Protein AF-A0A7Z9KVB3-F1 (afdb_monomer)

Sequence (258 aa):
MNRLFWIALAITMLLVTSHACSDDDNAGGVADVLTDSISGDGVIKPDGSTLSCQNNDQCSSLEGQDACRKAVCDQLIGSCVLWTKANCCVVADECDDGVDSTIDTCEGDSNLCMHEDTDTPCTVDIECAENGVAPCITFECKGNCVYWKKPDCCTSESDCDDGNSCTSDSCFNFKCGYETSSNPECCGETVFEENFNDASLGGMTATGNEQTVKWHASNKRVFSEGGAARFADPKSNTYSNPSLRKCHSCQQTRVLPC

Foldseek 3Di:
DDDDDDDDDDDDDDPPDDDDDDDDDDPDDDDPPPPDDDPFDFDQDPVRDFQFACFQVSQVVVPPPDPQWRWGQDNVVRTTTTDGHPQFACAQVVLCPVDQQWRWDQPNVVRGTDTHGQFAFDDFFVVLCVPPPDPQWGWGHPRGIDIDGHPQFDPAQVVQCPVDPQWRWDHDPRGIDTHGHLPLVSFDPQPDKDFLVVQDPRPDDDPDDPDDHTRDDDPDDPDDDPDDDDDPDPPVSHNDPVSDDPPPDDGPIDRDGD

pLDDT: mean 71.93, std 19.12, range [33.28, 96.62]

Secondary structure (DSSP, 8-state):
--PPPP------------PPPP-----S-----------PPB-B-TTS-B-B-SSGGGGGGGTTS-SSEEEEEETTTTEEEEEEPTTB-SSGGGG--S-TTEEEEEETTTTEEEEEE---B-SSGGGGGTT---TTEEEEESSBEEEEEPTT--SSSGGG--S-TTEEEEEETTEEEEEEP--GGGS-S-S-EEETTS---TT----S-SS--------S-S-SSS-----S-TTT-SS--TTS---SS---EEE---

Solvent-accessible surface area (backbone atoms only — not comparable to full-atom values): 16960 Å² total; per-residue (Å²): 143,82,84,86,83,83,83,83,82,82,80,82,78,82,80,78,79,78,78,80,81,78,90,72,94,66,100,64,87,77,76,83,81,80,83,72,85,85,86,56,67,75,44,64,44,98,86,71,45,70,50,67,28,89,44,44,78,69,21,50,89,59,51,73,84,48,98,32,44,43,38,37,39,39,74,90,79,30,28,27,22,54,42,72,44,87,65,37,17,93,45,36,81,66,29,66,83,84,51,86,61,41,49,45,37,36,40,84,91,77,28,33,47,39,71,46,74,50,75,47,73,30,92,44,49,69,67,67,41,79,84,65,68,53,96,36,53,44,72,45,47,78,55,32,44,45,66,45,75,40,87,71,36,21,93,40,40,77,65,34,67,81,83,50,92,39,43,47,53,32,49,56,95,47,25,60,44,76,44,76,48,85,51,74,88,54,34,70,82,76,88,53,75,49,54,53,81,78,38,50,58,76,92,57,82,87,80,93,62,102,62,92,78,60,49,71,91,69,94,67,78,93,79,78,71,95,85,76,88,83,82,50,47,85,86,79,71,38,74,75,54,89,84,60,74,84,70,95,62,97,68,69,66,47,72,65,74,120

Radius of gyration: 34.29 Å; Cα contacts (8 Å, |Δi|>4): 329; chains: 1; bounding box: 67×85×104 Å

Mean predicted aligned error: 18.24 Å

Structure (mmCIF, N/CA/C/O backbone):
data_AF-A0A7Z9KVB3-F1
#
_entry.id   AF-A0A7Z9KVB3-F1
#
loop_
_atom_site.group_PDB
_atom_site.id
_atom_site.type_symbol
_atom_site.label_atom_id
_atom_site.label_alt_id
_atom_site.label_comp_id
_atom_site.label_asym_id
_atom_site.label_entity_id
_atom_site.label_seq_id
_atom_site.pdbx_PDB_ins_code
_atom_site.Cartn_x
_atom_site.Cartn_y
_atom_site.Cartn_z
_atom_site.occupancy
_atom_site.B_iso_or_equiv
_atom_site.auth_seq_id
_atom_site.auth_comp_id
_atom_site.auth_asym_id
_atom_site.auth_atom_id
_atom_site.pdbx_PDB_model_num
ATOM 1 N N . MET A 1 1 ? 28.889 -69.600 -3.007 1.00 44.28 1 MET A N 1
ATOM 2 C CA . MET A 1 1 ? 28.095 -69.690 -4.251 1.00 44.28 1 MET A CA 1
ATOM 3 C C . MET A 1 1 ? 26.796 -68.925 -4.037 1.00 44.28 1 MET A C 1
ATOM 5 O O . MET A 1 1 ? 25.833 -69.523 -3.596 1.00 44.28 1 MET A O 1
ATOM 9 N N . ASN A 1 2 ? 26.781 -67.610 -4.264 1.00 37.94 2 ASN A N 1
ATOM 10 C CA . ASN A 1 2 ? 25.559 -66.801 -4.211 1.00 37.94 2 ASN A CA 1
ATOM 11 C C . ASN A 1 2 ? 25.559 -65.861 -5.414 1.00 37.94 2 ASN A C 1
ATOM 13 O O . ASN A 1 2 ? 26.560 -65.209 -5.700 1.00 37.94 2 ASN A O 1
ATOM 17 N N . ARG A 1 3 ? 24.464 -65.928 -6.172 1.00 47.44 3 ARG A N 1
ATOM 18 C CA . ARG A 1 3 ? 24.301 -65.376 -7.515 1.00 47.44 3 ARG A CA 1
ATOM 19 C C . ARG A 1 3 ? 23.954 -63.888 -7.439 1.00 47.44 3 ARG A C 1
ATOM 21 O O . ARG A 1 3 ? 22.991 -63.522 -6.776 1.00 47.44 3 ARG A O 1
ATOM 28 N N . LEU A 1 4 ? 24.722 -63.068 -8.155 1.00 46.78 4 LEU A N 1
ATOM 29 C CA . LEU A 1 4 ? 24.382 -61.685 -8.486 1.00 46.78 4 LEU A CA 1
ATOM 30 C C . LEU A 1 4 ? 23.207 -61.678 -9.473 1.00 46.78 4 LEU A C 1
ATOM 32 O O . LEU A 1 4 ? 23.323 -62.202 -10.581 1.00 46.78 4 LEU A O 1
ATOM 36 N N . PHE A 1 5 ? 22.086 -61.091 -9.059 1.00 51.09 5 PHE A N 1
ATOM 37 C CA . PHE A 1 5 ? 20.977 -60.723 -9.934 1.00 51.09 5 PHE A CA 1
ATOM 38 C C . PHE A 1 5 ? 21.286 -59.364 -10.571 1.00 51.09 5 PHE A C 1
ATOM 40 O O . PHE A 1 5 ? 21.398 -58.361 -9.872 1.00 51.09 5 PHE A O 1
ATOM 47 N N . TRP A 1 6 ? 21.415 -59.340 -11.896 1.00 45.41 6 TRP A N 1
ATOM 48 C CA . TRP A 1 6 ? 21.396 -58.115 -12.690 1.00 45.41 6 TRP A CA 1
ATOM 49 C C . TRP A 1 6 ? 19.951 -57.843 -13.110 1.00 45.41 6 TRP A C 1
ATOM 51 O O . TRP A 1 6 ? 19.356 -58.649 -13.823 1.00 45.41 6 TRP A O 1
ATOM 61 N N . ILE A 1 7 ? 19.383 -56.724 -12.662 1.00 54.47 7 ILE A N 1
ATOM 62 C CA . ILE A 1 7 ? 18.120 -56.198 -13.188 1.00 54.47 7 ILE A CA 1
ATOM 63 C C . ILE A 1 7 ? 18.489 -55.223 -14.306 1.00 54.47 7 ILE A C 1
ATOM 65 O O . ILE A 1 7 ? 19.007 -54.139 -14.050 1.00 54.47 7 ILE A O 1
ATOM 69 N N . ALA A 1 8 ? 18.265 -55.641 -15.551 1.00 45.78 8 ALA A N 1
ATOM 70 C CA . ALA A 1 8 ? 18.327 -54.768 -16.713 1.00 45.78 8 ALA A CA 1
ATOM 71 C C . ALA A 1 8 ? 17.016 -53.974 -16.791 1.00 45.78 8 ALA A C 1
ATOM 73 O O . ALA A 1 8 ? 15.955 -54.539 -17.054 1.00 45.78 8 ALA A O 1
ATOM 74 N N . LEU A 1 9 ? 17.089 -52.670 -16.525 1.00 51.91 9 LEU A N 1
ATOM 75 C CA . LEU A 1 9 ? 15.983 -51.741 -16.717 1.00 51.91 9 LEU A CA 1
ATOM 76 C C . LEU A 1 9 ? 15.950 -51.345 -18.202 1.00 51.91 9 LEU A C 1
ATOM 78 O O . LEU A 1 9 ? 16.793 -50.582 -18.669 1.00 51.91 9 LEU A O 1
ATOM 82 N N . ALA A 1 10 ? 15.013 -51.913 -18.958 1.00 46.69 10 ALA A N 1
ATOM 83 C CA . ALA A 1 10 ? 14.757 -51.526 -20.339 1.00 46.69 10 ALA A CA 1
ATOM 84 C C . ALA A 1 10 ? 13.940 -50.225 -20.350 1.00 46.69 10 ALA A C 1
ATOM 86 O O . ALA A 1 10 ? 12.755 -50.225 -20.021 1.00 46.69 10 ALA A O 1
ATOM 87 N N . ILE A 1 11 ? 14.586 -49.112 -20.700 1.00 53.31 11 ILE A N 1
ATOM 88 C CA . ILE A 1 11 ? 13.922 -47.831 -20.954 1.00 53.31 11 ILE A CA 1
ATOM 89 C C . ILE A 1 11 ? 13.453 -47.843 -22.409 1.00 53.31 11 ILE A C 1
ATOM 91 O O . ILE A 1 11 ? 14.249 -47.715 -23.339 1.00 53.31 11 ILE A O 1
ATOM 95 N N . THR A 1 12 ? 12.152 -48.028 -22.604 1.00 53.12 12 THR A N 1
ATOM 96 C CA . THR A 1 12 ? 11.493 -47.876 -23.901 1.00 53.12 12 THR A CA 1
ATOM 97 C C . THR A 1 12 ? 11.371 -46.383 -24.204 1.00 53.12 12 THR A C 1
ATOM 99 O O . THR A 1 12 ? 10.476 -45.712 -23.696 1.00 53.12 12 THR A O 1
ATOM 102 N N . MET A 1 13 ? 12.291 -45.846 -25.008 1.00 43.09 13 MET A N 1
ATOM 103 C CA . MET A 1 13 ? 12.140 -44.522 -25.616 1.00 43.09 13 MET A CA 1
ATOM 104 C C . MET A 1 13 ? 10.979 -44.569 -26.618 1.00 43.09 13 MET A C 1
ATOM 106 O O . MET A 1 13 ? 11.092 -45.182 -27.680 1.00 43.09 13 MET A O 1
ATOM 110 N N . LEU A 1 14 ? 9.865 -43.916 -26.282 1.00 44.81 14 LEU A N 1
ATOM 111 C CA . LEU A 1 14 ? 8.855 -43.526 -27.261 1.00 44.81 14 LEU A CA 1
ATOM 112 C C . LEU A 1 14 ? 9.473 -42.444 -28.160 1.00 44.81 14 LEU A C 1
ATOM 114 O O . LEU A 1 14 ? 9.615 -41.295 -27.748 1.00 44.81 14 LEU A O 1
ATOM 118 N N . LEU A 1 15 ? 9.848 -42.812 -29.387 1.00 37.50 15 LEU A N 1
ATOM 119 C CA . LEU A 1 15 ? 10.057 -41.838 -30.454 1.00 37.50 15 LEU A CA 1
ATOM 120 C C . LEU A 1 15 ? 8.687 -41.290 -30.866 1.00 37.50 15 LEU A C 1
ATOM 122 O O . LEU A 1 15 ? 7.921 -41.965 -31.551 1.00 37.50 15 LEU A O 1
ATOM 126 N N . VAL A 1 16 ? 8.392 -40.059 -30.457 1.00 42.75 16 VAL A N 1
ATOM 127 C CA . VAL A 1 16 ? 7.346 -39.254 -31.088 1.00 42.75 16 VAL A CA 1
ATOM 128 C C . VAL A 1 16 ? 7.941 -38.717 -32.385 1.00 42.75 16 VAL A C 1
ATOM 130 O O . VAL A 1 16 ? 8.810 -37.850 -32.376 1.00 42.75 16 VAL A O 1
ATOM 133 N N . THR A 1 17 ? 7.515 -39.278 -33.511 1.00 43.75 17 THR A N 1
ATOM 134 C CA . THR A 1 17 ? 7.790 -38.719 -34.834 1.00 43.75 17 THR A CA 1
ATOM 135 C C . THR A 1 17 ? 6.999 -37.423 -34.978 1.00 43.75 17 THR A C 1
ATOM 137 O O . THR A 1 17 ? 5.776 -37.465 -35.131 1.00 43.75 17 THR A O 1
ATOM 140 N N . SER A 1 18 ? 7.678 -36.280 -34.918 1.00 43.38 18 SER A N 1
ATOM 141 C CA . SER A 1 18 ? 7.109 -35.002 -35.331 1.00 43.38 18 SER A CA 1
ATOM 142 C C . SER A 1 18 ? 6.807 -35.064 -36.829 1.00 43.38 18 SER A C 1
ATOM 144 O O . SER A 1 18 ? 7.695 -35.241 -37.662 1.00 43.38 18 SER A O 1
ATOM 146 N N . HIS A 1 19 ? 5.521 -34.978 -37.168 1.00 47.88 19 HIS A N 1
ATOM 147 C CA . HIS A 1 19 ? 5.089 -34.693 -38.528 1.00 47.88 19 HIS A CA 1
ATOM 148 C C . HIS A 1 19 ? 5.521 -33.266 -38.861 1.00 47.88 19 HIS A C 1
ATOM 150 O O . HIS A 1 19 ? 5.101 -32.320 -38.198 1.00 47.88 19 HIS A O 1
ATOM 156 N N . ALA A 1 20 ? 6.371 -33.124 -39.874 1.00 40.03 20 ALA A N 1
ATOM 157 C CA . ALA A 1 20 ? 6.584 -31.849 -40.534 1.00 40.03 20 ALA A CA 1
ATOM 158 C C . ALA A 1 20 ? 5.274 -31.462 -41.235 1.00 40.03 20 ALA A C 1
AT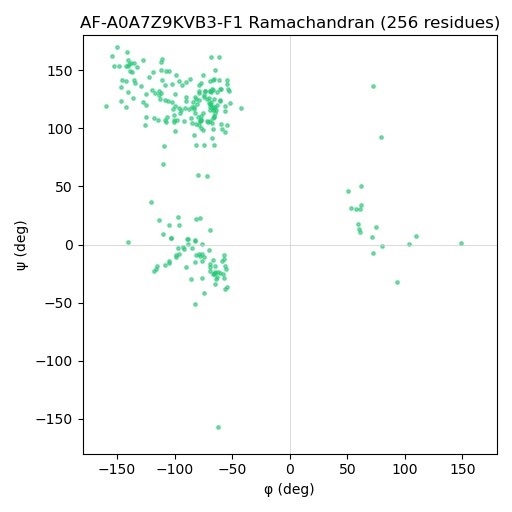OM 160 O O . ALA A 1 20 ? 4.805 -32.189 -42.114 1.00 40.03 20 ALA A O 1
ATOM 161 N N . CYS A 1 21 ? 4.667 -30.353 -40.816 1.00 36.34 21 CYS A N 1
ATOM 162 C CA . CYS A 1 21 ? 3.629 -29.702 -41.600 1.00 36.34 21 CYS A CA 1
ATOM 163 C C . CYS A 1 21 ? 4.291 -29.119 -42.849 1.00 36.34 21 CYS A C 1
ATOM 165 O O . CYS A 1 21 ? 5.262 -28.374 -42.756 1.00 36.34 21 CYS A O 1
ATOM 167 N N . SER A 1 22 ? 3.791 -29.543 -44.004 1.00 40.69 22 SER A N 1
ATOM 168 C CA . SER A 1 22 ? 4.100 -28.964 -45.303 1.00 40.69 22 SER A CA 1
ATOM 169 C C . SER A 1 22 ? 3.447 -27.587 -45.373 1.00 40.69 22 SER A C 1
ATOM 171 O O . SER A 1 22 ? 2.241 -27.481 -45.147 1.00 40.69 22 SER A O 1
ATOM 173 N N . ASP A 1 23 ? 4.240 -26.565 -45.678 1.00 40.16 23 ASP A N 1
ATOM 174 C CA . ASP A 1 23 ? 3.764 -25.231 -46.024 1.00 40.16 23 ASP A CA 1
ATOM 175 C C . ASP A 1 23 ? 3.016 -25.311 -47.364 1.00 40.16 23 ASP A C 1
ATOM 177 O O . ASP A 1 23 ? 3.632 -25.386 -48.427 1.00 40.16 23 ASP A O 1
ATOM 181 N N . ASP A 1 24 ? 1.684 -25.353 -47.312 1.00 43.44 24 ASP A N 1
ATOM 182 C CA . ASP A 1 24 ? 0.834 -25.025 -48.454 1.00 43.44 24 ASP A CA 1
ATOM 183 C C . ASP A 1 24 ? 0.361 -23.576 -48.290 1.00 43.44 24 ASP A C 1
ATOM 185 O O . ASP A 1 24 ? -0.494 -23.260 -47.457 1.00 43.44 24 ASP A O 1
ATOM 189 N N . ASP A 1 25 ? 0.932 -22.701 -49.117 1.00 46.62 25 ASP A N 1
ATO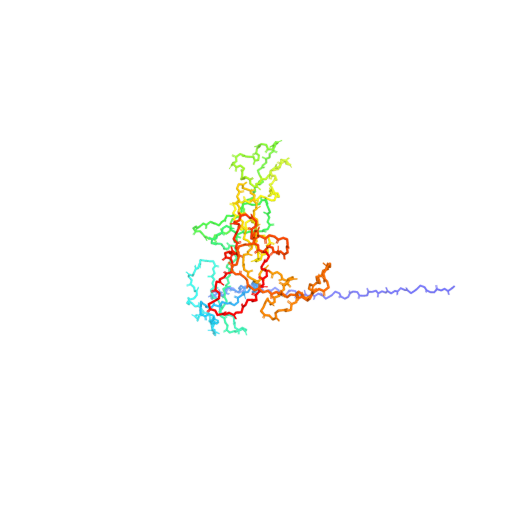M 190 C CA . ASP A 1 25 ? 0.487 -21.332 -49.351 1.00 46.62 25 ASP A CA 1
ATOM 191 C C . ASP A 1 25 ? -0.978 -21.328 -49.814 1.00 46.62 25 ASP A C 1
ATOM 193 O O . ASP A 1 25 ? -1.284 -21.491 -50.998 1.00 46.62 25 ASP A O 1
ATOM 197 N N . ASN A 1 26 ? -1.909 -21.105 -48.887 1.00 43.81 26 ASN A N 1
ATOM 198 C CA . ASN A 1 26 ? -3.280 -20.763 -49.235 1.00 43.81 26 ASN A CA 1
ATOM 199 C C . ASN A 1 26 ? -3.680 -19.467 -48.530 1.00 43.81 26 ASN A C 1
ATOM 201 O O . ASN A 1 26 ? -3.956 -19.430 -47.333 1.00 43.81 26 ASN A O 1
ATOM 205 N N . ALA A 1 27 ? -3.685 -18.387 -49.309 1.00 43.75 27 ALA A N 1
ATOM 206 C CA . ALA A 1 27 ? -4.117 -17.060 -48.907 1.00 43.75 27 ALA A CA 1
ATOM 207 C C . ALA A 1 27 ? -5.627 -17.055 -48.599 1.00 43.75 27 ALA A C 1
ATOM 209 O O . ALA A 1 27 ? -6.461 -16.729 -49.441 1.00 43.75 27 ALA A O 1
ATOM 210 N N . GLY A 1 28 ? -5.971 -17.418 -47.367 1.00 40.19 28 GLY A N 1
ATOM 211 C CA . GLY A 1 28 ? -7.279 -17.227 -46.755 1.00 40.19 28 GLY A CA 1
ATOM 212 C C . GLY A 1 28 ? -7.063 -16.859 -45.292 1.00 40.19 28 GLY A C 1
ATOM 213 O O . GLY A 1 28 ? -6.432 -17.618 -44.568 1.00 40.19 28 GLY A O 1
ATOM 214 N N . GLY A 1 29 ? -7.514 -15.664 -44.899 1.00 46.09 29 GLY A N 1
ATOM 215 C CA . GLY A 1 29 ? -7.173 -14.994 -43.640 1.00 46.09 29 GLY A CA 1
ATOM 216 C C . GLY A 1 29 ? -7.163 -15.907 -42.413 1.00 46.09 29 GLY A C 1
ATOM 217 O O . GLY A 1 29 ? -8.191 -16.462 -42.027 1.00 46.09 29 GLY A O 1
ATOM 218 N N . VAL A 1 30 ? -5.987 -16.023 -41.801 1.00 37.47 30 VAL A N 1
ATOM 219 C CA . VAL A 1 30 ? -5.781 -16.691 -40.520 1.00 37.47 30 VAL A CA 1
ATOM 220 C C . VAL A 1 30 ? -6.428 -15.864 -39.414 1.00 37.47 30 VAL A C 1
ATOM 222 O O . VAL A 1 30 ? -6.036 -14.729 -39.150 1.00 37.47 30 VAL A O 1
ATOM 225 N N . ALA A 1 31 ? -7.446 -16.447 -38.784 1.00 42.78 31 ALA A N 1
ATOM 226 C CA . ALA A 1 31 ? -7.844 -16.068 -37.442 1.00 42.78 31 ALA A CA 1
ATOM 227 C C . ALA A 1 31 ? -6.671 -16.401 -36.514 1.00 42.78 31 ALA A C 1
ATOM 229 O O . ALA A 1 31 ? -6.227 -17.547 -36.459 1.00 42.78 31 ALA A O 1
ATOM 230 N N . ASP A 1 32 ? -6.159 -15.372 -35.852 1.00 39.94 32 ASP A N 1
ATOM 231 C CA . ASP A 1 32 ? -5.106 -15.443 -34.849 1.00 39.94 32 ASP A CA 1
ATOM 232 C C . ASP A 1 32 ? -5.579 -16.348 -33.699 1.00 39.94 32 ASP A C 1
ATOM 234 O O . ASP A 1 32 ? -6.479 -15.994 -32.932 1.00 39.94 32 ASP A O 1
ATOM 238 N N . VAL A 1 33 ? -5.067 -17.580 -33.649 1.00 41.56 33 VAL A N 1
ATOM 239 C CA . VAL A 1 33 ? -5.375 -18.533 -32.578 1.00 41.56 33 VAL A CA 1
ATOM 240 C C . VAL A 1 33 ? -4.473 -18.183 -31.401 1.00 41.56 33 VAL A C 1
ATOM 242 O O . VAL A 1 33 ? -3.385 -18.730 -31.247 1.00 41.56 33 VAL A O 1
ATOM 245 N N . LEU A 1 34 ? -4.937 -17.237 -30.587 1.00 44.06 34 LEU A N 1
ATOM 246 C CA . LEU A 1 34 ? -4.349 -16.893 -29.295 1.00 44.06 34 LEU A CA 1
ATOM 247 C C . LEU A 1 34 ? -4.513 -18.092 -28.347 1.00 44.06 34 LEU A C 1
ATOM 249 O O . LEU A 1 34 ? -5.628 -18.426 -27.950 1.00 44.06 34 LEU A O 1
ATOM 253 N N . THR A 1 35 ? -3.413 -18.764 -28.005 1.00 43.25 35 THR A N 1
ATOM 254 C CA . THR A 1 35 ? -3.385 -19.888 -27.049 1.00 43.25 35 THR A CA 1
ATOM 255 C C . THR A 1 35 ? -2.986 -19.469 -25.631 1.00 43.25 35 THR A C 1
ATOM 257 O O . THR A 1 35 ? -2.493 -20.299 -24.869 1.00 43.25 35 THR A O 1
ATOM 260 N N . ASP A 1 36 ? -3.176 -18.203 -25.259 1.00 43.94 36 ASP A N 1
ATOM 261 C CA . ASP A 1 36 ? -2.807 -17.725 -23.926 1.00 43.94 36 ASP A CA 1
ATOM 262 C C . ASP A 1 36 ? -3.789 -18.185 -22.842 1.00 43.94 36 ASP A C 1
ATOM 264 O O . ASP A 1 36 ? -4.990 -18.368 -23.058 1.00 43.94 36 ASP A O 1
ATOM 268 N N . SER A 1 37 ? -3.229 -18.435 -21.659 1.00 47.25 37 SER A N 1
ATOM 269 C CA . SER A 1 37 ? -3.934 -18.993 -20.508 1.00 47.25 37 SER A CA 1
ATOM 270 C C . SER A 1 37 ? -4.947 -17.989 -19.960 1.00 47.25 37 SER A C 1
ATOM 272 O O . SER A 1 37 ? -4.592 -16.891 -19.545 1.00 47.25 37 SER A O 1
ATOM 274 N N . ILE A 1 38 ? -6.219 -18.383 -19.949 1.00 48.75 38 ILE A N 1
ATOM 275 C CA . ILE A 1 38 ? -7.338 -17.547 -19.512 1.00 48.75 38 ILE A CA 1
ATOM 276 C C . ILE A 1 38 ? -7.377 -17.530 -17.979 1.00 48.75 38 ILE A C 1
ATOM 278 O O . ILE A 1 38 ? -7.857 -18.478 -17.359 1.00 48.75 38 ILE A O 1
ATOM 282 N N . SER A 1 39 ? -6.911 -16.447 -17.361 1.00 51.12 39 SER A N 1
ATOM 283 C CA . SER A 1 39 ? -7.288 -16.074 -15.991 1.00 51.12 39 SER A CA 1
ATOM 284 C C . SER A 1 39 ? -8.171 -14.825 -16.050 1.00 51.12 39 SER A C 1
ATOM 286 O O . SER A 1 39 ? -7.736 -13.723 -15.734 1.00 51.12 39 SER A O 1
ATOM 288 N N . GLY A 1 40 ? -9.390 -14.975 -16.568 1.00 54.62 40 GLY A N 1
ATOM 289 C CA . GLY A 1 40 ? -10.356 -13.882 -16.642 1.00 54.62 40 GLY A CA 1
ATOM 290 C C . GLY A 1 40 ? -11.313 -13.932 -15.459 1.00 54.62 40 GLY A C 1
ATOM 291 O O . GLY A 1 40 ? -12.085 -14.883 -15.342 1.00 54.62 40 GLY A O 1
ATOM 292 N N . ASP A 1 41 ? -11.307 -12.902 -14.617 1.00 59.03 41 ASP A N 1
ATOM 293 C CA . ASP A 1 41 ? -12.414 -12.660 -13.696 1.00 59.03 41 ASP A CA 1
ATOM 294 C C . ASP A 1 41 ? -13.662 -12.264 -14.504 1.00 59.03 41 ASP A C 1
ATOM 296 O O . ASP A 1 41 ? -13.603 -11.468 -15.448 1.00 59.03 41 ASP A O 1
ATOM 300 N N . GLY A 1 42 ? -14.812 -12.857 -14.174 1.00 60.22 42 GLY A N 1
ATOM 301 C CA . GLY A 1 42 ? -16.077 -12.550 -14.842 1.00 60.22 42 GLY A CA 1
ATOM 302 C C . GLY A 1 42 ? -16.438 -11.070 -14.695 1.00 60.22 42 GLY A C 1
ATOM 303 O O . GLY A 1 42 ? -16.388 -10.520 -13.597 1.00 60.22 42 GLY A O 1
ATOM 304 N N . VAL A 1 43 ? -16.845 -10.418 -15.788 1.00 66.69 43 VAL A N 1
ATOM 305 C CA . VAL A 1 43 ? -17.228 -9.000 -15.741 1.00 66.69 43 VAL A CA 1
ATOM 306 C C . VAL A 1 43 ? -18.601 -8.870 -15.095 1.00 66.69 43 VAL A C 1
ATOM 308 O O . VAL A 1 43 ? -19.621 -9.282 -15.659 1.00 66.69 43 VAL A O 1
ATOM 311 N N . ILE A 1 44 ? -18.635 -8.260 -13.914 1.00 65.19 44 ILE A N 1
ATOM 312 C CA . ILE A 1 44 ? -19.873 -7.886 -13.235 1.00 65.19 44 ILE A CA 1
ATOM 313 C C . ILE A 1 44 ? -20.231 -6.468 -13.683 1.00 65.19 44 ILE A C 1
ATOM 315 O O . ILE A 1 44 ? -19.437 -5.538 -13.546 1.00 65.19 44 ILE A O 1
ATOM 319 N N . LYS A 1 45 ? -21.429 -6.283 -14.242 1.00 64.62 45 LYS A N 1
ATOM 320 C CA . LYS A 1 45 ? -21.936 -4.944 -14.559 1.00 64.62 45 LYS A CA 1
ATOM 321 C C . LYS A 1 45 ? -22.067 -4.100 -13.282 1.00 64.62 45 LYS A C 1
ATOM 323 O O . LYS A 1 45 ? -22.225 -4.658 -12.198 1.00 64.62 45 LYS A O 1
ATOM 328 N N . PRO A 1 46 ? -22.143 -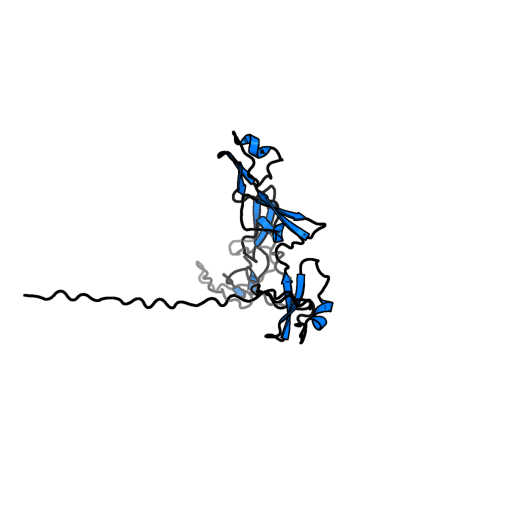2.761 -13.390 1.00 58.38 46 PRO A N 1
ATOM 329 C CA . PRO A 1 46 ? -22.392 -1.886 -12.238 1.00 58.38 46 PRO A CA 1
ATOM 330 C C . PRO A 1 46 ? -23.666 -2.222 -11.440 1.00 58.38 46 PRO A C 1
ATOM 332 O O . PRO A 1 46 ? -23.791 -1.830 -10.285 1.00 58.38 46 PRO A O 1
ATOM 335 N N . ASP A 1 47 ? -24.618 -2.936 -12.049 1.00 68.62 47 ASP A N 1
ATOM 336 C CA . ASP A 1 47 ? -25.859 -3.401 -11.418 1.00 68.62 47 ASP A CA 1
ATOM 337 C C . ASP A 1 47 ? -25.743 -4.787 -10.746 1.00 68.62 47 ASP A C 1
ATOM 339 O O . ASP A 1 47 ? -26.741 -5.322 -10.265 1.00 68.62 47 ASP A O 1
ATOM 343 N N . GLY A 1 48 ? -24.545 -5.378 -10.709 1.00 68.19 48 GLY A N 1
ATOM 344 C CA . GLY A 1 48 ? -24.301 -6.702 -10.139 1.00 68.19 48 GLY A CA 1
ATOM 345 C C . GLY A 1 48 ? -24.661 -7.871 -11.062 1.00 68.19 48 GLY A C 1
ATOM 346 O O . GLY A 1 48 ? -24.481 -9.023 -10.669 1.00 68.19 48 GLY A O 1
ATOM 347 N N . SER A 1 49 ? -25.173 -7.621 -12.273 1.00 72.62 49 SER A N 1
ATOM 348 C CA . SER A 1 49 ? -25.522 -8.686 -13.217 1.00 72.62 49 SER A CA 1
ATOM 349 C C . SER A 1 49 ? -24.330 -9.109 -14.078 1.00 72.62 49 SER A C 1
ATOM 351 O O . SER A 1 49 ? -23.524 -8.288 -14.517 1.00 72.62 49 SER A O 1
ATOM 353 N N . THR A 1 50 ? -24.222 -10.406 -14.360 1.00 75.00 50 THR A N 1
ATOM 354 C CA . THR A 1 50 ? -23.266 -10.925 -15.341 1.00 75.00 50 THR A CA 1
ATOM 355 C C . THR A 1 50 ? -23.809 -10.697 -16.750 1.00 75.00 50 THR A C 1
ATOM 357 O O . THR A 1 50 ? -24.981 -10.958 -17.044 1.00 75.00 50 THR A O 1
ATOM 360 N N . LEU A 1 51 ? -22.976 -10.164 -17.648 1.00 81.31 51 LEU A N 1
ATOM 361 C CA . LEU A 1 51 ? -23.353 -10.026 -19.054 1.00 81.31 51 LEU A CA 1
ATOM 362 C C . LEU A 1 51 ? -23.236 -11.399 -19.729 1.00 81.31 51 LEU A C 1
ATOM 364 O O . LEU A 1 51 ? -22.139 -11.836 -20.069 1.00 81.31 51 LEU A O 1
ATOM 368 N N . SER A 1 52 ? -24.368 -12.081 -19.907 1.00 91.38 52 SER A N 1
ATOM 369 C CA . SER A 1 52 ? -24.404 -13.353 -20.631 1.00 91.38 52 SER A CA 1
ATOM 370 C C . SER A 1 52 ? -24.136 -13.147 -22.122 1.00 91.38 52 SER A C 1
ATOM 372 O O . SER A 1 52 ? -24.698 -12.226 -22.721 1.00 91.38 52 SER A O 1
ATOM 374 N N . CYS A 1 53 ? -23.378 -14.045 -22.739 1.00 93.62 53 CYS A N 1
ATOM 375 C CA . CYS A 1 53 ? -23.066 -14.016 -24.164 1.00 93.62 53 CYS A CA 1
ATOM 376 C C . CYS A 1 53 ? -23.085 -15.425 -24.772 1.00 93.62 53 CYS A C 1
ATOM 378 O O . CYS A 1 53 ? -22.958 -16.438 -24.089 1.00 93.62 53 CYS A O 1
ATOM 380 N N . GLN A 1 54 ? -23.259 -15.474 -26.086 1.00 93.94 54 GLN A N 1
ATOM 381 C CA . GLN A 1 54 ? -23.158 -16.662 -26.935 1.00 93.94 54 GLN A CA 1
ATOM 382 C C . GLN A 1 54 ? -22.035 -16.503 -27.973 1.00 93.94 54 GLN A C 1
ATOM 384 O O . GLN A 1 54 ? -21.521 -17.493 -28.491 1.00 93.94 54 GLN A O 1
ATOM 389 N N . ASN A 1 55 ? -21.650 -15.263 -28.287 1.00 92.06 55 ASN A N 1
ATOM 390 C CA . ASN A 1 55 ? -20.522 -14.913 -29.142 1.00 92.06 55 ASN A CA 1
ATOM 391 C C . ASN A 1 55 ? -19.916 -13.556 -28.733 1.00 92.06 55 ASN A C 1
ATOM 393 O O . ASN A 1 55 ? -20.490 -12.827 -27.922 1.00 92.06 55 ASN A O 1
ATOM 397 N N . ASN A 1 56 ? -18.754 -13.227 -29.304 1.00 89.50 56 ASN A N 1
ATOM 398 C CA . ASN A 1 56 ? -17.988 -12.023 -28.959 1.00 89.50 56 ASN A CA 1
ATOM 399 C C . ASN A 1 56 ? -18.718 -10.716 -29.297 1.00 89.50 56 ASN A C 1
ATOM 401 O O . ASN A 1 56 ? -18.551 -9.734 -28.580 1.00 89.50 56 ASN A O 1
ATOM 405 N N . ASP A 1 57 ? -19.579 -10.700 -30.318 1.00 92.38 57 ASP A N 1
ATOM 406 C CA . ASP A 1 57 ? -20.297 -9.483 -30.728 1.00 92.38 57 ASP A CA 1
ATOM 407 C C . ASP A 1 57 ? -21.231 -8.976 -29.619 1.00 92.38 57 ASP A C 1
ATOM 409 O O . ASP A 1 57 ? -21.480 -7.775 -29.492 1.00 92.38 57 ASP A O 1
ATOM 413 N N . GLN A 1 58 ? -21.711 -9.881 -28.762 1.00 92.69 58 GLN A N 1
ATOM 414 C CA . GLN A 1 58 ? -22.545 -9.549 -27.604 1.00 92.69 58 GLN A CA 1
ATOM 415 C C . GLN A 1 58 ? -21.760 -8.912 -26.449 1.00 92.69 58 GLN A C 1
ATOM 417 O O . GLN A 1 58 ? -22.377 -8.381 -25.527 1.00 92.69 58 GLN A O 1
ATOM 422 N N . CYS A 1 59 ? -20.426 -8.929 -26.507 1.00 90.94 59 CYS A N 1
ATOM 423 C CA . CYS A 1 59 ? -19.544 -8.284 -25.538 1.00 90.94 59 CYS A CA 1
ATOM 424 C C . CYS A 1 59 ? -19.067 -6.894 -25.995 1.00 90.94 59 CYS A C 1
ATOM 426 O O . CYS A 1 59 ? -18.420 -6.195 -25.223 1.00 90.94 59 CYS A O 1
ATOM 428 N N . SER A 1 60 ? -19.437 -6.448 -27.202 1.00 87.38 60 SER A N 1
ATOM 429 C CA . SER A 1 60 ? -19.023 -5.156 -27.782 1.00 87.38 60 SER A CA 1
ATOM 430 C C . SER A 1 60 ? -19.401 -3.931 -26.941 1.00 87.38 60 SER A C 1
ATOM 432 O O . SER A 1 60 ? -18.715 -2.917 -26.983 1.00 87.38 60 SER A O 1
ATOM 434 N N . SER A 1 61 ? -20.446 -4.013 -26.110 1.00 85.19 61 SER A N 1
ATOM 435 C CA . SER A 1 61 ? -20.800 -2.928 -25.182 1.00 85.19 61 SER A CA 1
ATOM 436 C C . SER A 1 61 ? -19.769 -2.698 -24.071 1.00 85.19 61 SER A C 1
ATOM 438 O O . SER A 1 61 ? -19.877 -1.714 -23.344 1.00 85.19 61 SER A O 1
ATOM 440 N N . LEU A 1 62 ? -18.832 -3.632 -23.892 1.00 79.50 62 LEU A N 1
ATOM 441 C CA . LEU A 1 62 ? -17.713 -3.533 -22.957 1.00 79.50 62 LEU A CA 1
ATOM 442 C C . LEU A 1 62 ? -16.414 -3.092 -23.658 1.00 79.50 62 LEU A C 1
ATOM 444 O O . LEU A 1 62 ? -15.444 -2.774 -22.977 1.00 79.50 62 LEU A O 1
ATOM 448 N N . GLU A 1 63 ? -16.377 -3.059 -24.996 1.00 74.62 63 GLU A N 1
ATOM 449 C CA . GLU A 1 63 ? -15.216 -2.576 -25.747 1.00 74.62 63 GLU A CA 1
ATOM 450 C C . GLU A 1 63 ? -15.141 -1.040 -25.663 1.00 74.62 63 GLU A C 1
ATOM 452 O O . GLU A 1 63 ? -16.112 -0.338 -25.948 1.00 74.62 63 GLU A O 1
ATOM 457 N N . GLY A 1 64 ? -13.980 -0.510 -25.258 1.00 67.31 64 GLY A N 1
ATOM 458 C CA . GLY A 1 64 ? -13.706 0.933 -25.215 1.00 67.31 64 GLY A CA 1
ATOM 459 C C . GLY A 1 64 ? -13.596 1.563 -23.825 1.00 67.31 64 GLY A C 1
ATOM 460 O O . GLY A 1 64 ? -13.505 2.787 -23.743 1.00 67.31 64 GLY A O 1
ATOM 461 N N . GLN A 1 65 ? -13.595 0.776 -22.742 1.00 67.31 65 GLN A N 1
ATOM 462 C CA . GLN A 1 65 ? -13.264 1.319 -21.415 1.00 67.31 65 GLN A CA 1
ATOM 463 C C . GLN A 1 65 ? -11.760 1.553 -21.233 1.00 67.31 65 GLN A C 1
ATOM 465 O O . GLN A 1 65 ? -11.385 2.506 -20.558 1.00 67.31 65 GLN A O 1
ATOM 470 N N . ASP A 1 66 ? -10.919 0.775 -21.912 1.00 76.12 66 ASP A N 1
ATOM 471 C CA . ASP A 1 66 ? -9.496 1.049 -22.072 1.00 76.12 66 ASP A CA 1
ATOM 472 C C . ASP A 1 66 ? -8.955 0.387 -23.357 1.00 76.12 66 ASP A C 1
ATOM 474 O O . ASP A 1 66 ? -9.607 -0.472 -23.956 1.00 76.12 66 ASP A O 1
ATOM 478 N N . ALA A 1 67 ? -7.790 0.834 -23.831 1.00 84.06 67 ALA A N 1
ATOM 479 C CA . ALA A 1 67 ? -7.160 0.327 -25.054 1.00 84.06 67 ALA A CA 1
ATOM 480 C C . ALA A 1 67 ? -6.495 -1.055 -24.876 1.00 84.06 67 ALA A C 1
ATOM 482 O O . ALA A 1 67 ? -6.066 -1.658 -25.864 1.00 84.06 67 ALA A O 1
ATOM 483 N N . CYS A 1 68 ? -6.415 -1.552 -23.639 1.00 87.56 68 CYS A N 1
ATOM 484 C CA . CYS A 1 68 ? -5.680 -2.759 -23.274 1.00 87.56 68 CYS A CA 1
ATOM 485 C C . CYS A 1 68 ? -6.557 -3.966 -22.997 1.00 87.56 68 CYS A C 1
ATOM 487 O O . CYS A 1 68 ? -6.058 -5.090 -22.993 1.00 87.56 68 CYS A O 1
ATOM 489 N N . ARG A 1 69 ? -7.857 -3.767 -22.824 1.00 87.62 69 ARG A N 1
ATOM 490 C CA . ARG A 1 69 ? -8.817 -4.807 -22.514 1.00 87.62 69 ARG A CA 1
ATOM 491 C C . ARG A 1 69 ? -9.742 -5.014 -23.694 1.00 87.62 69 ARG A C 1
ATOM 493 O O . ARG A 1 69 ? -10.351 -4.091 -24.234 1.00 87.62 69 ARG A O 1
ATOM 500 N N . LYS A 1 70 ? -9.883 -6.276 -24.077 1.00 89.06 70 LYS A N 1
ATOM 501 C CA . LYS A 1 70 ? -10.852 -6.721 -25.070 1.00 89.06 70 LYS A CA 1
ATOM 502 C C . LYS A 1 70 ? -11.886 -7.602 -24.398 1.00 89.06 70 LYS A C 1
ATOM 504 O O . LYS A 1 70 ? -11.538 -8.563 -23.719 1.00 89.06 70 LYS A O 1
ATOM 509 N N . ALA A 1 71 ? -13.159 -7.294 -24.598 1.00 90.06 71 ALA A N 1
ATOM 510 C CA . ALA A 1 71 ? -14.226 -8.127 -24.076 1.00 90.06 71 ALA A CA 1
ATOM 511 C C . ALA A 1 71 ? -14.449 -9.333 -24.998 1.00 90.06 71 ALA A C 1
ATOM 513 O O . ALA A 1 71 ? -14.744 -9.183 -26.183 1.00 90.06 71 ALA A O 1
ATOM 514 N N . VAL A 1 72 ? -14.301 -10.538 -24.455 1.00 91.50 72 VAL A N 1
ATOM 515 C CA . VAL A 1 72 ? -14.444 -11.804 -25.184 1.00 91.50 72 VAL A CA 1
ATOM 516 C C . VAL A 1 72 ? -15.525 -12.638 -24.513 1.00 91.50 72 VAL A C 1
ATOM 518 O O . VAL A 1 72 ? -15.675 -12.615 -23.292 1.00 91.50 72 VAL A O 1
ATOM 521 N N . CYS A 1 73 ? -16.301 -13.371 -25.307 1.00 93.06 73 CYS A N 1
ATOM 522 C CA . CYS A 1 73 ? -17.288 -14.290 -24.773 1.00 93.06 73 CYS A CA 1
ATOM 523 C C . CYS A 1 73 ? -16.628 -15.612 -24.380 1.00 93.06 73 CYS A C 1
ATOM 525 O O . CYS A 1 73 ? -16.189 -16.368 -25.249 1.00 93.06 73 CYS A O 1
ATOM 527 N N . ASP A 1 74 ? -16.604 -15.920 -23.085 1.00 92.44 74 ASP A N 1
ATOM 528 C CA . ASP A 1 74 ? -16.236 -17.254 -22.628 1.00 92.44 74 ASP A CA 1
ATOM 529 C C . ASP A 1 74 ? -17.431 -18.192 -22.848 1.00 92.44 74 ASP A C 1
ATOM 531 O O . ASP A 1 74 ? -18.452 -18.129 -22.156 1.00 92.44 74 ASP A O 1
ATOM 535 N N . GLN A 1 75 ? -17.306 -19.065 -23.850 1.00 91.31 75 GLN A N 1
ATOM 536 C CA . GLN A 1 75 ? -18.358 -20.004 -24.240 1.00 91.31 75 GLN A CA 1
ATOM 537 C C . GLN A 1 75 ? -18.603 -21.113 -23.211 1.00 91.31 75 GLN A C 1
ATOM 539 O O . GLN A 1 75 ? -19.668 -21.731 -23.245 1.00 91.31 75 GLN A O 1
ATOM 544 N N . LEU A 1 76 ? -17.654 -21.379 -22.308 1.00 89.88 76 LEU A N 1
ATOM 545 C CA . LEU A 1 76 ? -17.807 -22.401 -21.277 1.00 89.88 76 LEU A CA 1
ATOM 546 C C . LEU A 1 76 ? -18.759 -21.925 -20.176 1.00 89.88 76 LEU A C 1
ATOM 548 O O . LEU A 1 76 ? -19.610 -22.690 -19.722 1.00 89.88 76 LEU A O 1
ATOM 552 N N . ILE A 1 77 ? -18.637 -20.656 -19.778 1.00 89.31 77 ILE A N 1
ATOM 553 C CA . ILE A 1 77 ? -19.485 -20.034 -18.747 1.00 89.31 77 ILE A CA 1
ATOM 554 C C . ILE A 1 77 ? -20.635 -19.198 -19.331 1.00 89.31 77 ILE A C 1
ATOM 556 O O . ILE A 1 77 ? -21.509 -18.747 -18.590 1.00 89.31 77 ILE A O 1
ATOM 560 N N . GLY A 1 78 ? -20.647 -18.974 -20.648 1.00 92.38 78 GLY A N 1
ATOM 561 C CA . GLY A 1 78 ? -21.650 -18.167 -21.346 1.00 92.38 78 GLY A CA 1
ATOM 562 C C . GLY A 1 78 ? -21.675 -16.709 -20.888 1.00 92.38 78 GLY A C 1
ATOM 563 O O . GLY A 1 78 ? -22.753 -16.120 -20.798 1.00 92.38 78 GLY A O 1
ATOM 564 N N . SER A 1 79 ? -20.517 -16.141 -20.537 1.00 93.38 79 SER A N 1
ATOM 565 C CA . SER A 1 79 ? -20.390 -14.786 -19.980 1.00 93.38 79 SER A CA 1
ATOM 566 C C . SER A 1 79 ? -19.219 -14.026 -20.599 1.00 93.38 79 SER A C 1
ATOM 568 O O . SER A 1 79 ? -18.214 -14.622 -20.984 1.00 93.38 79 SER A O 1
ATOM 570 N N . CYS A 1 80 ? -19.351 -12.703 -20.703 1.00 91.06 80 CYS A N 1
ATOM 571 C CA . CYS A 1 80 ? -18.265 -11.849 -21.177 1.00 91.06 80 CYS A CA 1
ATOM 572 C C . CYS A 1 80 ? -17.170 -11.718 -20.108 1.00 91.06 80 CYS A C 1
ATOM 574 O O . CYS A 1 80 ? -17.453 -11.411 -18.948 1.00 91.06 80 CYS A O 1
ATOM 576 N N . VAL A 1 81 ? -15.922 -11.901 -20.526 1.00 89.56 81 VAL A N 1
ATOM 577 C CA . VAL A 1 81 ? -14.704 -11.704 -19.730 1.00 89.56 81 VAL A CA 1
ATOM 578 C C . VAL A 1 81 ? -13.846 -10.618 -20.383 1.00 89.56 81 VAL A C 1
ATOM 580 O O . VAL A 1 81 ? -13.877 -10.463 -21.606 1.00 89.56 81 VAL A O 1
ATOM 583 N N . LEU A 1 82 ? -13.093 -9.849 -19.593 1.00 85.88 82 LEU A N 1
ATOM 584 C CA . LEU A 1 82 ? -12.100 -8.910 -20.128 1.00 85.88 82 LEU A CA 1
ATOM 585 C C . LEU A 1 82 ? -10.760 -9.626 -20.260 1.00 85.88 82 LEU A C 1
ATOM 587 O O . LEU A 1 82 ? -10.272 -10.221 -19.304 1.00 85.88 82 LEU A O 1
ATOM 591 N N . TRP A 1 83 ? -10.181 -9.571 -21.452 1.00 83.00 83 TRP A N 1
ATOM 592 C CA . TRP A 1 83 ? -8.840 -10.059 -21.735 1.00 83.00 83 TRP A CA 1
ATOM 593 C C . TRP A 1 83 ? -7.898 -8.877 -21.811 1.00 83.00 83 TRP A C 1
ATOM 595 O O . TRP A 1 83 ? -8.097 -7.999 -22.651 1.00 83.00 83 TRP A O 1
ATOM 605 N N . THR A 1 84 ? -6.866 -8.877 -20.980 1.00 82.81 84 THR A N 1
ATOM 606 C CA . THR A 1 84 ? -5.780 -7.910 -21.094 1.00 82.81 84 THR A CA 1
ATOM 607 C C . THR A 1 84 ? -4.851 -8.358 -22.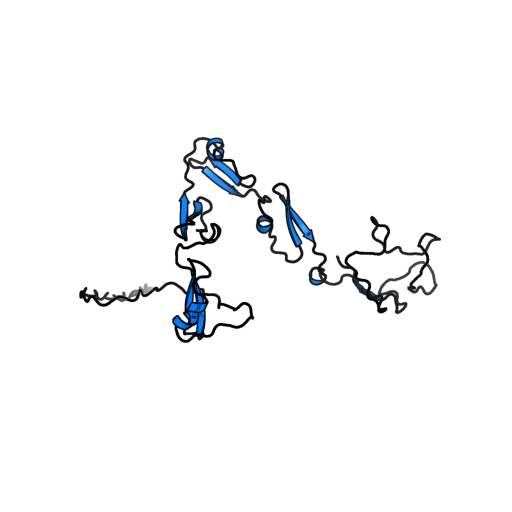215 1.00 82.81 84 THR A C 1
ATOM 609 O O . THR A 1 84 ? -4.377 -9.494 -22.234 1.00 82.81 84 THR A O 1
ATOM 612 N N . LYS A 1 85 ? -4.620 -7.484 -23.192 1.00 86.25 85 LYS A N 1
ATOM 613 C CA . LYS A 1 85 ? -3.637 -7.706 -24.248 1.00 86.25 85 LYS A CA 1
ATOM 614 C C . LYS A 1 85 ? -2.251 -7.797 -23.604 1.00 86.25 85 LYS A C 1
ATOM 616 O O . LYS A 1 85 ? -1.892 -6.929 -22.814 1.00 86.25 85 LYS A O 1
ATOM 621 N N . ALA A 1 86 ? -1.475 -8.819 -23.962 1.00 82.31 86 ALA A N 1
ATOM 622 C CA . ALA A 1 86 ? -0.100 -8.955 -23.489 1.00 82.31 86 ALA A CA 1
ATOM 623 C C . ALA A 1 86 ? 0.717 -7.686 -23.803 1.00 82.31 86 ALA A C 1
ATOM 625 O O . ALA A 1 86 ? 0.596 -7.125 -24.899 1.00 82.31 86 ALA A O 1
ATOM 626 N N . ASN A 1 87 ? 1.537 -7.258 -22.840 1.00 84.19 87 AS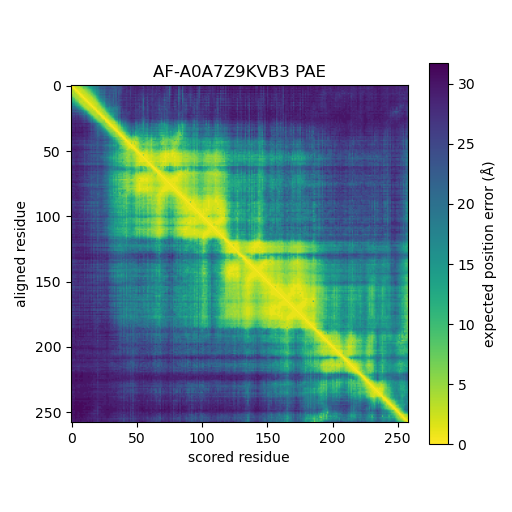N A N 1
ATOM 627 C CA . ASN A 1 87 ? 2.354 -6.039 -22.886 1.00 84.19 87 ASN A CA 1
ATOM 628 C C . ASN A 1 87 ? 1.554 -4.750 -23.115 1.00 84.19 87 ASN A C 1
ATOM 630 O O . ASN A 1 87 ? 2.055 -3.824 -23.755 1.00 84.19 87 ASN A O 1
ATOM 634 N N . CYS A 1 88 ? 0.308 -4.705 -22.644 1.00 90.50 88 CYS A N 1
ATOM 635 C CA . CYS A 1 88 ? -0.507 -3.506 -22.688 1.00 90.50 88 CYS A CA 1
ATOM 636 C C . CYS A 1 88 ? -0.776 -2.990 -21.279 1.00 90.50 88 CYS A C 1
ATOM 638 O O . CYS A 1 88 ? -1.204 -3.770 -20.429 1.00 90.50 88 CYS A O 1
ATOM 640 N N . CYS A 1 89 ? -0.583 -1.693 -21.060 1.00 92.31 89 CYS A N 1
ATOM 641 C CA . CYS A 1 89 ? -0.934 -1.037 -19.807 1.00 92.31 89 CYS A CA 1
ATOM 642 C C . CYS A 1 89 ? -1.643 0.305 -20.044 1.00 92.31 89 CYS A C 1
ATOM 644 O O . CYS A 1 89 ? -1.517 0.915 -21.107 1.00 92.31 89 CYS A O 1
ATOM 646 N N . VAL A 1 90 ? -2.427 0.747 -19.057 1.00 89.94 90 VAL A N 1
ATOM 647 C CA . VAL A 1 90 ? -2.985 2.112 -18.980 1.00 89.94 90 VAL A CA 1
ATOM 648 C C . VAL A 1 90 ? -2.344 2.966 -17.892 1.00 89.94 90 VAL A C 1
ATOM 650 O O . VAL A 1 90 ? -2.461 4.193 -17.909 1.00 89.94 90 VAL A O 1
ATOM 653 N N . VAL A 1 91 ? -1.673 2.325 -16.939 1.00 87.06 91 VAL A N 1
ATOM 654 C CA . VAL A 1 91 ? -0.900 2.956 -15.867 1.00 87.06 91 VAL A CA 1
ATOM 655 C C . VAL A 1 91 ? 0.390 2.169 -15.655 1.00 87.06 91 VAL A C 1
ATOM 657 O O . VAL A 1 91 ? 0.442 0.987 -15.975 1.00 87.06 91 VAL A O 1
ATOM 660 N N . ALA A 1 92 ? 1.426 2.824 -15.128 1.00 85.06 92 ALA A N 1
ATOM 661 C CA . ALA A 1 92 ? 2.745 2.214 -14.935 1.00 85.06 92 ALA A CA 1
ATOM 662 C C . ALA A 1 92 ? 2.697 0.929 -14.086 1.00 85.06 92 ALA A C 1
ATOM 664 O O . ALA A 1 92 ? 3.348 -0.044 -14.440 1.00 85.06 92 ALA A O 1
ATOM 665 N N . ASP A 1 93 ? 1.854 0.893 -13.049 1.00 87.38 93 ASP A N 1
ATOM 666 C CA . ASP A 1 93 ? 1.718 -0.262 -12.146 1.00 87.38 93 ASP A CA 1
ATOM 667 C C . ASP A 1 93 ? 1.218 -1.540 -12.848 1.00 87.38 93 ASP A C 1
ATOM 669 O O . ASP A 1 93 ? 1.457 -2.644 -12.372 1.00 87.38 93 ASP A O 1
ATOM 673 N N . GLU A 1 94 ? 0.514 -1.424 -13.981 1.00 89.19 94 GLU A N 1
ATOM 674 C CA . GLU A 1 94 ? 0.104 -2.595 -14.775 1.00 89.19 94 GLU A CA 1
ATOM 675 C C . GLU A 1 94 ? 1.263 -3.183 -15.591 1.00 89.19 94 GLU A C 1
ATOM 677 O O . GLU A 1 94 ? 1.144 -4.290 -16.118 1.00 89.19 94 GLU A O 1
ATOM 682 N N . CYS A 1 95 ? 2.363 -2.442 -15.719 1.00 90.81 95 CYS A N 1
ATOM 683 C CA . CYS A 1 95 ? 3.555 -2.865 -16.429 1.00 90.81 95 CYS A CA 1
ATOM 684 C C . CYS A 1 95 ? 4.615 -3.463 -15.472 1.00 90.81 95 CYS A C 1
ATOM 686 O O . CYS A 1 95 ? 5.756 -3.566 -15.887 1.00 90.81 95 CYS A O 1
ATOM 688 N N . ASP A 1 96 ? 4.282 -3.850 -14.234 1.00 88.25 96 ASP A N 1
ATOM 689 C CA . ASP A 1 96 ? 5.225 -4.503 -13.304 1.00 88.25 96 ASP A CA 1
ATOM 690 C C . ASP A 1 96 ? 5.657 -5.888 -13.832 1.00 88.25 96 ASP A C 1
ATOM 692 O O . ASP A 1 96 ? 4.840 -6.811 -13.942 1.00 88.25 96 ASP A O 1
ATOM 696 N N . ASP A 1 97 ? 6.935 -6.042 -14.193 1.00 86.50 97 ASP A N 1
ATOM 697 C CA . ASP A 1 97 ? 7.518 -7.324 -14.622 1.00 86.50 97 ASP A CA 1
ATOM 698 C C . ASP A 1 97 ? 8.063 -8.174 -13.460 1.00 86.50 97 ASP A C 1
ATOM 700 O O . ASP A 1 97 ? 8.558 -9.290 -13.671 1.00 86.50 97 ASP A O 1
ATOM 704 N N . GLY A 1 98 ? 7.938 -7.684 -12.226 1.00 84.12 98 GLY A N 1
ATOM 705 C CA . GLY A 1 98 ? 8.446 -8.309 -11.014 1.00 84.12 98 GLY A CA 1
ATOM 706 C C . GLY A 1 98 ? 9.961 -8.188 -10.845 1.00 84.12 98 GLY A C 1
ATOM 707 O O . GLY A 1 98 ? 10.537 -8.937 -10.046 1.00 84.12 98 GLY A O 1
ATOM 708 N N . VAL A 1 99 ? 10.624 -7.304 -11.599 1.00 80.00 99 VAL A N 1
ATOM 709 C CA . VAL A 1 99 ? 12.063 -7.053 -11.508 1.00 80.00 99 VAL A CA 1
ATOM 710 C C . VAL A 1 99 ? 12.314 -5.696 -10.850 1.00 80.00 99 VAL A C 1
ATOM 712 O O . VAL A 1 99 ? 12.256 -4.652 -11.474 1.00 80.00 99 VAL A O 1
ATOM 715 N N . ASP A 1 100 ? 12.743 -5.699 -9.586 1.00 77.25 100 ASP A N 1
ATOM 716 C CA . ASP A 1 100 ? 13.006 -4.464 -8.815 1.00 77.25 100 ASP A CA 1
ATOM 717 C C . ASP A 1 100 ? 14.040 -3.489 -9.444 1.00 77.25 100 ASP A C 1
ATOM 719 O O . ASP A 1 100 ? 14.224 -2.372 -8.955 1.00 77.25 100 ASP A O 1
ATOM 723 N N . SER A 1 101 ? 14.789 -3.919 -10.465 1.00 74.19 101 SER A N 1
ATOM 724 C CA . SER A 1 101 ? 15.847 -3.146 -11.131 1.00 74.19 101 SER A CA 1
ATOM 725 C C . SER A 1 101 ? 15.445 -2.563 -12.490 1.00 74.19 101 SER A C 1
ATOM 727 O O . SER A 1 101 ? 16.302 -2.005 -13.181 1.00 74.19 101 SER A O 1
ATOM 729 N N . THR A 1 102 ? 14.188 -2.687 -12.896 1.00 84.25 102 THR A N 1
ATOM 730 C CA . THR A 1 102 ? 13.637 -2.042 -14.093 1.00 84.25 102 THR A CA 1
ATOM 731 C C . THR A 1 102 ? 12.763 -0.857 -13.677 1.00 84.25 102 THR A C 1
ATOM 733 O O . THR A 1 102 ? 12.209 -0.806 -12.580 1.00 84.25 102 THR A O 1
ATOM 736 N N . ILE A 1 103 ? 12.702 0.172 -14.523 1.00 85.38 103 ILE A N 1
ATOM 737 C CA . ILE A 1 103 ? 11.658 1.195 -14.429 1.00 85.38 103 ILE A CA 1
ATOM 738 C C . ILE A 1 103 ? 10.549 0.789 -15.388 1.00 85.38 103 ILE A C 1
ATOM 740 O O . ILE A 1 103 ? 10.731 0.836 -16.609 1.00 85.38 103 ILE A O 1
ATOM 744 N N . ASP A 1 104 ? 9.399 0.449 -14.819 1.00 89.62 104 ASP A N 1
ATOM 745 C CA . ASP A 1 104 ? 8.194 0.108 -15.560 1.00 89.62 104 ASP A CA 1
ATOM 746 C C . ASP A 1 104 ? 7.448 1.376 -15.964 1.00 89.62 104 ASP A C 1
ATOM 748 O O . ASP A 1 104 ? 7.025 2.191 -15.140 1.00 89.62 104 ASP A O 1
ATOM 752 N N . THR A 1 105 ? 7.316 1.583 -17.268 1.00 92.06 105 THR A N 1
ATOM 753 C CA . THR A 1 105 ? 6.649 2.748 -17.843 1.00 92.06 105 THR A CA 1
ATOM 754 C C . THR A 1 105 ? 5.545 2.307 -18.787 1.00 92.06 105 THR A C 1
ATOM 756 O O . THR A 1 105 ? 5.764 1.533 -19.715 1.00 92.06 105 THR A O 1
ATOM 759 N N . CYS A 1 106 ? 4.358 2.876 -18.588 1.00 93.12 106 CYS A N 1
ATOM 760 C CA . CYS A 1 106 ? 3.268 2.800 -19.550 1.00 93.12 106 CYS A CA 1
ATOM 761 C C . CYS A 1 106 ? 3.414 3.924 -20.579 1.00 93.12 106 CYS A C 1
ATOM 763 O O . CYS A 1 106 ? 3.182 5.094 -20.259 1.00 93.12 106 CYS A O 1
ATOM 765 N N . GLU A 1 107 ? 3.771 3.600 -21.821 1.00 93.12 107 GLU A N 1
ATOM 766 C CA . GLU A 1 107 ? 3.847 4.610 -22.879 1.00 93.12 107 GLU A CA 1
ATOM 767 C C . GLU A 1 107 ? 2.430 5.054 -23.286 1.00 93.12 107 GLU A C 1
ATOM 769 O O . GLU A 1 107 ? 1.706 4.331 -23.964 1.00 93.12 107 GLU A O 1
ATOM 774 N N . GLY A 1 108 ? 2.019 6.261 -22.881 1.00 83.88 108 GLY A N 1
ATOM 775 C CA . GLY A 1 108 ? 0.621 6.712 -22.989 1.00 83.88 108 GLY A CA 1
ATOM 776 C C . GLY A 1 108 ? 0.030 6.771 -24.406 1.00 83.88 108 GLY A C 1
ATOM 777 O O . GLY A 1 108 ? -1.184 6.660 -24.560 1.00 83.88 108 GLY A O 1
ATOM 778 N N . ASP A 1 109 ? 0.856 6.913 -25.446 1.00 84.75 109 ASP A N 1
ATOM 779 C CA . ASP A 1 109 ? 0.378 6.960 -26.836 1.00 84.75 109 ASP A CA 1
ATOM 780 C C . ASP A 1 109 ? 0.218 5.562 -27.461 1.00 84.75 109 ASP A C 1
ATOM 782 O O . ASP A 1 109 ? -0.638 5.360 -28.326 1.00 84.75 109 ASP A O 1
ATOM 786 N N . SER A 1 110 ? 1.025 4.586 -27.037 1.00 87.31 110 SER A N 1
ATOM 787 C CA . SER A 1 110 ? 1.029 3.225 -27.592 1.00 87.31 110 SER A CA 1
ATOM 788 C C . SER A 1 110 ? 0.349 2.199 -26.678 1.00 87.31 110 SER A C 1
ATOM 790 O O . SER A 1 110 ? -0.024 1.121 -27.148 1.00 87.31 110 SER A O 1
ATOM 792 N N . ASN A 1 111 ? 0.137 2.559 -25.407 1.00 90.00 111 ASN A N 1
ATOM 793 C CA . ASN A 1 111 ? -0.280 1.684 -24.313 1.00 90.00 111 ASN A CA 1
ATOM 794 C C . ASN A 1 111 ? 0.629 0.456 -24.174 1.00 90.00 111 ASN A C 1
ATOM 796 O O . ASN A 1 111 ? 0.149 -0.617 -23.833 1.00 90.00 111 ASN A O 1
ATOM 800 N N . LEU A 1 112 ? 1.917 0.575 -24.508 1.00 91.25 112 LEU A N 1
ATOM 801 C CA . LEU A 1 112 ? 2.880 -0.516 -24.378 1.00 91.25 112 LEU A CA 1
ATOM 802 C C . LEU A 1 112 ? 3.611 -0.436 -23.039 1.00 91.25 112 LEU A C 1
ATOM 804 O O . LEU A 1 112 ? 4.063 0.638 -22.635 1.00 91.25 112 LEU A O 1
ATOM 808 N N . CYS A 1 113 ? 3.773 -1.598 -22.407 1.00 92.19 113 CYS A N 1
ATOM 809 C CA . CYS A 1 113 ? 4.696 -1.774 -21.292 1.00 92.19 113 CYS A CA 1
ATOM 810 C C . CYS A 1 113 ? 6.133 -1.590 -21.789 1.00 92.19 113 CYS A C 1
ATOM 812 O O . CYS A 1 113 ? 6.565 -2.273 -22.724 1.00 92.19 113 CYS A O 1
ATOM 814 N N . MET A 1 114 ? 6.873 -0.688 -21.154 1.00 91.25 114 MET A N 1
ATOM 815 C CA . MET A 1 114 ? 8.314 -0.552 -21.313 1.00 91.25 114 MET A CA 1
ATOM 816 C C . MET A 1 114 ? 8.995 -0.828 -19.979 1.00 91.25 114 MET A C 1
ATOM 818 O O . MET A 1 114 ? 8.634 -0.215 -18.981 1.00 91.25 114 MET A O 1
ATOM 822 N N . HIS A 1 115 ? 10.006 -1.691 -20.002 1.00 87.81 115 HIS A N 1
ATOM 823 C CA . HIS A 1 115 ? 10.862 -1.981 -18.856 1.00 87.81 115 HIS A CA 1
ATOM 824 C C . HIS A 1 115 ? 12.260 -1.477 -19.210 1.00 87.81 115 HIS A C 1
ATOM 826 O O . HIS A 1 115 ? 12.914 -2.018 -20.107 1.00 87.81 115 HIS A O 1
ATOM 832 N N . GLU A 1 116 ? 12.685 -0.377 -18.596 1.00 84.56 116 GLU A N 1
ATOM 833 C CA . GLU A 1 116 ? 14.031 0.160 -18.801 1.00 84.56 116 GLU A CA 1
ATOM 834 C C . GLU A 1 116 ? 14.951 -0.370 -17.703 1.00 84.56 116 GLU A C 1
ATOM 836 O O . GLU A 1 116 ? 14.757 -0.062 -16.527 1.00 84.56 116 GLU A O 1
ATOM 841 N N . ASP A 1 117 ? 15.953 -1.169 -18.086 1.00 79.69 117 ASP A N 1
ATOM 842 C CA . ASP A 1 117 ? 16.999 -1.617 -17.169 1.00 79.69 117 ASP A CA 1
ATOM 843 C C . ASP A 1 117 ? 17.677 -0.394 -16.548 1.00 79.69 117 ASP A C 1
ATOM 845 O O . ASP A 1 117 ? 18.331 0.397 -17.233 1.00 79.69 117 ASP A O 1
ATOM 849 N N . THR A 1 118 ? 17.602 -0.268 -15.225 1.00 69.62 118 THR A N 1
ATOM 850 C CA . THR A 1 118 ? 18.309 0.790 -14.491 1.00 69.62 118 THR A CA 1
ATOM 851 C C . THR A 1 118 ? 19.792 0.493 -14.302 1.00 69.62 118 THR A C 1
ATOM 853 O O . THR A 1 118 ? 20.405 1.054 -13.392 1.00 69.62 118 THR A O 1
ATOM 856 N N . ASP A 1 119 ? 20.382 -0.354 -15.158 1.00 71.06 119 ASP A N 1
ATOM 857 C CA . ASP A 1 119 ? 21.774 -0.818 -15.107 1.00 71.06 119 ASP A CA 1
ATOM 858 C C . ASP A 1 119 ? 22.730 0.323 -15.507 1.00 71.06 119 ASP A C 1
ATOM 860 O O . ASP A 1 119 ? 23.477 0.292 -16.484 1.00 71.06 119 ASP A O 1
ATOM 864 N N . THR A 1 120 ? 22.645 1.402 -14.736 1.00 77.69 120 THR A N 1
ATOM 865 C CA . THR A 1 120 ? 23.494 2.571 -14.778 1.00 77.69 120 THR A CA 1
ATOM 866 C C . THR A 1 120 ? 24.783 2.147 -14.092 1.00 77.69 120 THR A C 1
ATOM 868 O O . THR A 1 120 ? 24.778 1.890 -12.879 1.00 77.69 120 THR A O 1
ATOM 871 N N . PRO A 1 121 ? 25.887 2.016 -14.842 1.00 87.81 121 PRO A N 1
ATOM 872 C CA . PRO A 1 121 ? 27.160 1.669 -14.247 1.00 87.81 121 PRO A CA 1
ATOM 873 C C . PRO A 1 121 ? 27.560 2.761 -13.259 1.00 87.81 121 PRO A C 1
ATOM 875 O O . PRO A 1 121 ? 27.372 3.951 -13.516 1.00 87.81 121 PRO A O 1
ATOM 878 N N . CYS A 1 122 ? 28.144 2.350 -12.142 1.00 89.81 122 CYS A N 1
ATOM 879 C CA . CYS A 1 122 ? 28.579 3.258 -11.093 1.00 89.81 122 CYS A CA 1
ATOM 880 C C . CYS A 1 122 ? 29.950 2.844 -10.557 1.00 89.81 122 CYS A C 1
ATOM 882 O O . CYS A 1 122 ? 30.366 1.682 -10.611 1.00 89.81 122 CYS A O 1
ATOM 884 N N . THR A 1 123 ? 30.658 3.811 -9.996 1.00 93.06 123 THR A N 1
ATOM 885 C CA . THR A 1 123 ? 31.936 3.635 -9.305 1.00 93.06 123 THR A CA 1
ATOM 886 C C . THR A 1 123 ? 31.852 4.003 -7.827 1.00 93.06 123 THR A C 1
ATOM 888 O O . THR A 1 123 ? 32.665 3.532 -7.029 1.00 93.06 123 THR A O 1
ATOM 891 N N . VAL A 1 124 ? 30.858 4.811 -7.453 1.00 92.81 124 VAL A N 1
ATOM 892 C CA . VAL A 1 124 ? 30.569 5.249 -6.084 1.00 92.81 124 VAL A CA 1
ATOM 893 C C . VAL A 1 124 ? 29.064 5.454 -5.900 1.00 92.81 124 VAL A C 1
ATOM 895 O O . VAL A 1 124 ? 28.366 5.794 -6.849 1.00 92.81 124 VAL A O 1
ATOM 898 N N . ASP A 1 125 ? 28.564 5.316 -4.668 1.00 90.62 125 ASP A N 1
ATOM 899 C CA . ASP A 1 125 ? 27.123 5.400 -4.368 1.00 90.62 125 ASP A CA 1
ATOM 900 C C . ASP A 1 125 ? 26.469 6.697 -4.866 1.00 90.62 125 ASP A C 1
ATOM 902 O O . ASP A 1 125 ? 25.333 6.679 -5.324 1.00 90.62 125 ASP A O 1
ATOM 906 N N . ILE A 1 126 ? 27.176 7.833 -4.811 1.00 88.88 126 ILE A N 1
ATOM 907 C CA . ILE A 1 126 ? 26.605 9.139 -5.180 1.00 88.88 126 ILE A CA 1
ATOM 908 C C . ILE A 1 126 ? 26.215 9.235 -6.663 1.00 88.88 126 ILE A C 1
ATOM 910 O O . ILE A 1 126 ? 25.316 10.001 -6.992 1.00 88.88 126 ILE A O 1
ATOM 914 N N . GLU A 1 127 ? 26.829 8.439 -7.543 1.00 89.44 127 GLU A N 1
ATOM 915 C CA . GLU A 1 127 ? 26.465 8.386 -8.969 1.00 89.44 127 GLU A CA 1
ATOM 916 C C . GLU A 1 127 ? 25.060 7.793 -9.167 1.00 89.44 127 GLU A C 1
ATOM 918 O O . GLU A 1 127 ? 24.355 8.154 -10.102 1.00 89.44 127 GLU A O 1
ATOM 923 N N . CYS A 1 128 ? 24.590 6.973 -8.223 1.00 86.88 128 CYS A N 1
ATOM 924 C CA . CYS A 1 128 ? 23.235 6.423 -8.233 1.00 86.88 128 CYS A CA 1
ATOM 925 C C . CYS A 1 128 ? 22.169 7.419 -7.752 1.00 86.88 128 CYS A C 1
ATOM 927 O O . CYS A 1 128 ? 20.974 7.137 -7.851 1.00 86.88 128 CYS A O 1
ATOM 929 N N . ALA A 1 129 ? 22.582 8.581 -7.235 1.00 85.75 129 ALA A N 1
ATOM 930 C CA . ALA A 1 129 ? 21.692 9.611 -6.711 1.00 85.75 129 ALA A CA 1
ATOM 931 C C . ALA A 1 129 ? 21.283 10.673 -7.750 1.00 85.75 129 ALA A C 1
ATOM 933 O O . ALA A 1 129 ? 20.498 11.569 -7.422 1.00 85.75 129 ALA A O 1
ATOM 934 N N . GLU A 1 130 ? 21.823 10.616 -8.974 1.00 65.19 130 GLU A N 1
ATOM 935 C CA . GLU A 1 130 ? 21.854 11.770 -9.886 1.00 65.19 130 GLU A CA 1
ATOM 936 C C . GLU A 1 130 ? 20.502 12.211 -10.480 1.00 65.19 130 GLU A C 1
ATOM 938 O O . GLU A 1 130 ? 20.432 13.294 -11.051 1.00 65.19 130 GLU A O 1
ATOM 943 N N . ASN A 1 131 ? 19.394 11.505 -10.240 1.0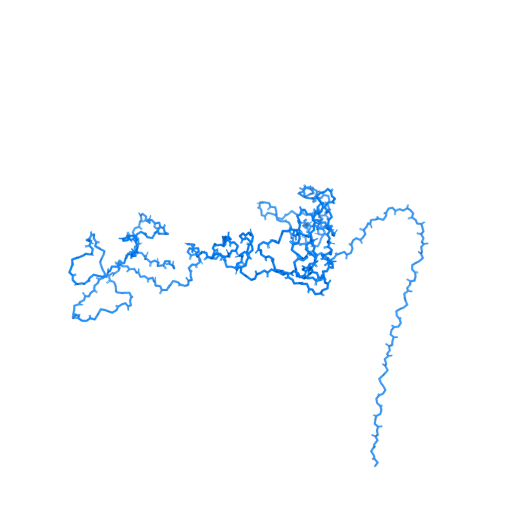0 60.34 131 ASN A N 1
ATOM 944 C CA . ASN A 1 131 ? 18.063 11.908 -10.731 1.00 60.34 131 ASN A CA 1
ATOM 945 C C . ASN A 1 131 ? 17.063 12.306 -9.637 1.00 60.34 131 ASN A C 1
ATOM 947 O O . ASN A 1 131 ? 15.857 12.332 -9.867 1.00 60.34 131 ASN A O 1
ATOM 951 N N . GLY A 1 132 ? 17.558 12.676 -8.453 1.00 59.12 132 GLY A N 1
ATOM 952 C CA . GLY A 1 132 ? 16.697 13.005 -7.322 1.00 59.12 132 GLY A CA 1
ATOM 953 C C . GLY A 1 132 ? 16.200 11.723 -6.676 1.00 59.12 132 GLY A C 1
ATOM 954 O O . GLY A 1 132 ? 15.196 11.143 -7.071 1.00 59.12 132 GLY A O 1
ATOM 955 N N . VAL A 1 133 ? 16.939 11.271 -5.667 1.00 67.44 133 VAL A N 1
ATOM 956 C CA . VAL A 1 133 ? 16.599 10.072 -4.903 1.00 67.44 133 VAL A CA 1
ATOM 957 C C . VAL A 1 133 ? 15.194 10.250 -4.341 1.00 67.44 133 VAL A C 1
ATOM 959 O O . VAL A 1 133 ? 14.960 11.140 -3.515 1.00 67.44 133 VAL A O 1
ATOM 962 N N . ALA A 1 134 ? 14.259 9.414 -4.793 1.00 79.06 134 ALA A N 1
ATOM 963 C CA . ALA A 1 134 ? 12.942 9.358 -4.191 1.00 79.06 134 ALA A CA 1
ATOM 964 C C . ALA A 1 134 ? 13.119 9.127 -2.676 1.00 79.06 134 ALA A C 1
ATOM 966 O O . ALA A 1 134 ? 13.912 8.275 -2.276 1.00 79.06 134 ALA A O 1
ATOM 967 N N . PRO A 1 135 ? 12.409 9.863 -1.806 1.00 83.62 135 PRO A N 1
ATOM 968 C CA . PRO A 1 135 ? 12.653 9.878 -0.357 1.00 83.62 135 PRO A CA 1
ATOM 969 C C . PRO A 1 135 ? 12.522 8.504 0.327 1.00 83.62 135 PRO A C 1
ATOM 971 O O . PRO A 1 135 ? 12.983 8.338 1.459 1.00 83.62 135 PRO A O 1
ATOM 974 N N . CYS A 1 136 ? 11.930 7.528 -0.367 1.00 87.94 136 CYS A N 1
ATOM 975 C CA . CYS A 1 136 ? 11.756 6.151 0.079 1.00 87.94 136 CYS A CA 1
ATOM 976 C C . CYS A 1 136 ? 12.597 5.105 -0.643 1.00 87.94 136 CYS A C 1
ATOM 978 O O . CYS A 1 136 ? 12.419 3.918 -0.381 1.00 87.94 136 CYS A O 1
ATOM 980 N N . ILE A 1 137 ? 13.543 5.521 -1.477 1.00 87.69 137 ILE A N 1
ATOM 981 C CA . ILE A 1 137 ? 14.500 4.632 -2.126 1.00 87.69 137 ILE A CA 1
ATOM 982 C C . ILE A 1 137 ? 15.880 4.844 -1.497 1.00 87.69 137 ILE A C 1
ATOM 984 O O . ILE A 1 137 ? 16.295 5.964 -1.204 1.00 87.69 137 ILE A O 1
ATOM 988 N N . THR A 1 138 ? 16.584 3.747 -1.243 1.00 89.06 138 THR A N 1
ATOM 989 C CA . THR A 1 138 ? 18.013 3.726 -0.905 1.00 89.06 138 THR A CA 1
ATOM 990 C C . THR A 1 138 ? 18.768 3.074 -2.057 1.00 89.06 138 THR A C 1
ATOM 992 O O . THR A 1 138 ? 18.175 2.341 -2.845 1.00 89.06 138 THR A O 1
ATOM 995 N N . PHE A 1 139 ? 20.058 3.365 -2.174 1.00 90.25 139 PHE A N 1
ATOM 996 C CA . PHE A 1 139 ? 20.903 2.870 -3.250 1.00 90.25 139 PHE A CA 1
ATOM 997 C C . PHE A 1 139 ? 22.295 2.499 -2.733 1.00 90.25 139 PHE A C 1
ATOM 999 O O . PHE A 1 139 ? 22.767 3.057 -1.740 1.00 90.25 139 PHE A O 1
ATOM 1006 N N . GLU A 1 140 ? 22.953 1.575 -3.426 1.00 92.00 140 GLU A N 1
ATOM 1007 C CA . GLU A 1 140 ? 24.364 1.220 -3.237 1.00 92.00 140 GLU A CA 1
ATOM 1008 C C . GLU A 1 140 ? 24.978 0.858 -4.586 1.00 92.00 140 GLU A C 1
ATOM 1010 O O . GLU A 1 140 ? 24.351 0.207 -5.425 1.00 92.00 140 GLU A O 1
ATOM 1015 N N . CYS A 1 141 ? 26.228 1.262 -4.780 1.00 91.88 141 CYS A N 1
ATOM 1016 C CA . CYS A 1 141 ? 26.977 0.944 -5.974 1.00 91.88 141 CYS A CA 1
ATOM 1017 C C . CYS A 1 141 ? 27.703 -0.403 -5.845 1.00 91.88 141 CYS A C 1
ATOM 1019 O O . CYS A 1 141 ? 28.627 -0.557 -5.043 1.00 91.88 141 CYS A O 1
ATOM 1021 N N . LYS A 1 142 ? 27.344 -1.377 -6.693 1.00 92.88 142 LYS A N 1
ATOM 1022 C CA . LYS A 1 142 ? 28.014 -2.694 -6.797 1.00 92.88 142 LYS A CA 1
ATOM 1023 C C . LYS A 1 142 ? 28.582 -2.950 -8.195 1.00 92.88 142 LYS A C 1
ATOM 1025 O O . LYS A 1 142 ? 28.552 -4.071 -8.693 1.00 92.88 142 LYS A O 1
ATOM 1030 N N . GLY A 1 143 ? 29.089 -1.895 -8.833 1.00 89.44 143 GLY A N 1
ATOM 1031 C CA . GLY A 1 143 ? 29.458 -1.871 -10.255 1.00 89.44 143 GLY A CA 1
ATOM 1032 C C . GLY A 1 143 ? 28.318 -1.365 -11.138 1.00 89.44 143 GLY A C 1
ATOM 1033 O O . GLY A 1 143 ? 28.578 -0.643 -12.093 1.00 89.44 143 GLY A O 1
ATOM 1034 N N . ASN A 1 144 ? 27.081 -1.644 -10.729 1.00 88.00 144 ASN A N 1
ATOM 1035 C CA . ASN A 1 144 ? 25.853 -1.008 -11.195 1.00 88.00 144 ASN A CA 1
ATOM 1036 C C . ASN A 1 144 ? 25.056 -0.516 -9.979 1.00 88.00 144 ASN A C 1
ATOM 1038 O O . ASN A 1 144 ? 25.284 -0.982 -8.850 1.00 88.00 144 ASN A O 1
ATOM 1042 N N . CYS A 1 145 ? 24.158 0.440 -10.196 1.00 86.88 145 CYS A N 1
ATOM 1043 C CA . CYS A 1 145 ? 23.293 0.960 -9.146 1.00 86.88 145 CYS A CA 1
ATOM 1044 C C . CYS A 1 145 ? 22.257 -0.080 -8.720 1.00 86.88 145 CYS A C 1
ATOM 1046 O O . CYS A 1 145 ? 21.462 -0.548 -9.525 1.00 86.88 145 CYS A O 1
ATOM 1048 N N . VAL A 1 146 ? 22.262 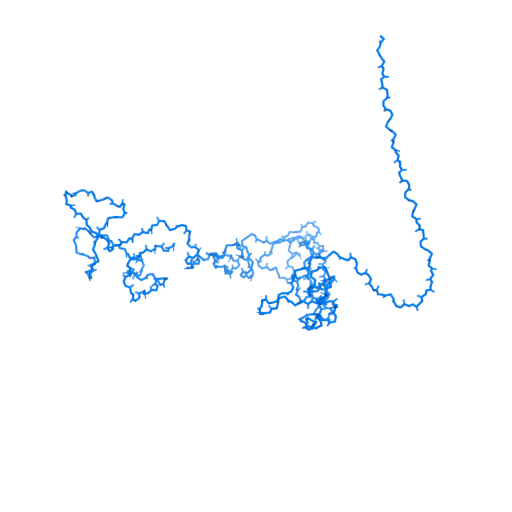-0.434 -7.436 1.00 86.06 146 VAL A N 1
ATOM 1049 C CA . VAL A 1 146 ? 21.242 -1.297 -6.836 1.00 86.06 146 VAL A CA 1
ATOM 1050 C C . VAL A 1 146 ? 20.338 -0.427 -5.981 1.00 86.06 146 VAL A C 1
ATOM 1052 O O . VAL A 1 146 ? 20.831 0.245 -5.075 1.00 86.06 146 VAL A O 1
ATOM 1055 N N . TYR A 1 147 ? 19.035 -0.458 -6.251 1.00 84.44 147 TYR A N 1
ATOM 1056 C CA . TYR A 1 147 ? 18.014 0.301 -5.532 1.00 84.44 147 TYR A CA 1
ATOM 1057 C C . TYR A 1 147 ? 17.169 -0.622 -4.650 1.00 84.44 147 TYR A C 1
ATOM 1059 O O . TYR A 1 147 ? 16.978 -1.792 -4.966 1.00 84.44 147 TYR A O 1
ATOM 1067 N N . TRP A 1 148 ? 16.669 -0.114 -3.525 1.00 85.75 148 TRP A N 1
ATOM 1068 C CA . TRP A 1 148 ? 15.656 -0.809 -2.725 1.00 85.75 148 TRP A CA 1
ATOM 1069 C C . TRP A 1 148 ? 14.797 0.169 -1.927 1.00 85.75 148 TRP A C 1
ATOM 1071 O O . TRP A 1 148 ? 15.238 1.261 -1.547 1.00 85.75 148 TRP A O 1
ATOM 1081 N N . LYS A 1 149 ? 13.564 -0.245 -1.619 1.00 84.19 149 LYS A N 1
ATOM 1082 C CA . LYS A 1 149 ? 12.644 0.528 -0.780 1.00 84.19 149 LYS A CA 1
ATOM 1083 C C . LYS A 1 149 ? 13.137 0.547 0.667 1.00 84.19 149 LYS A C 1
ATOM 1085 O O . LYS A 1 149 ? 13.496 -0.478 1.248 1.00 84.19 149 LYS A O 1
ATOM 1090 N N . LYS A 1 150 ? 13.161 1.731 1.273 1.00 87.06 150 LYS A N 1
ATOM 1091 C CA . LYS A 1 150 ? 13.481 1.887 2.691 1.00 87.06 150 LYS A CA 1
ATOM 1092 C C . LYS A 1 150 ? 12.342 1.293 3.539 1.00 87.06 150 LYS A C 1
ATOM 1094 O O . LYS A 1 150 ? 11.191 1.658 3.304 1.00 87.06 150 LYS A O 1
ATOM 1099 N N . PRO A 1 151 ? 12.637 0.454 4.552 1.00 85.19 151 PRO A N 1
ATOM 1100 C CA . PRO A 1 151 ? 11.619 -0.044 5.474 1.00 85.19 151 PRO A CA 1
ATOM 1101 C C . PRO A 1 151 ? 10.838 1.101 6.129 1.00 85.19 151 PRO A C 1
ATOM 1103 O O . PRO A 1 151 ? 11.424 2.135 6.466 1.00 85.19 151 PRO A O 1
ATOM 1106 N N . ASP A 1 152 ? 9.531 0.903 6.304 1.00 83.38 152 ASP A N 1
ATOM 1107 C CA . ASP A 1 152 ? 8.587 1.859 6.907 1.00 83.38 152 ASP A CA 1
ATOM 1108 C C . ASP A 1 152 ? 8.474 3.215 6.184 1.00 83.38 152 ASP A C 1
ATOM 1110 O O . ASP A 1 152 ? 8.003 4.198 6.767 1.00 83.38 152 ASP A O 1
ATOM 1114 N N . CYS A 1 153 ? 8.928 3.291 4.929 1.00 93.25 153 CYS A N 1
ATOM 1115 C CA . CYS A 1 153 ? 8.846 4.493 4.116 1.00 93.25 153 CYS A CA 1
ATOM 1116 C C . CYS A 1 153 ? 7.709 4.409 3.103 1.00 93.25 153 CYS A C 1
ATOM 1118 O O . CYS A 1 153 ? 7.533 3.395 2.429 1.00 93.25 153 CYS A O 1
ATOM 1120 N N . CYS A 1 154 ? 6.989 5.514 2.960 1.00 95.06 154 CYS A N 1
ATOM 1121 C CA . CYS A 1 154 ? 5.857 5.643 2.056 1.00 95.06 154 CYS A CA 1
ATOM 1122 C C . CYS A 1 154 ? 5.932 6.927 1.233 1.00 95.06 154 CYS A C 1
ATOM 1124 O O . CYS A 1 154 ? 6.479 7.942 1.671 1.00 95.06 154 CYS A O 1
ATOM 1126 N N . THR A 1 155 ? 5.337 6.894 0.050 1.00 92.81 155 THR A N 1
ATOM 1127 C CA . THR A 1 155 ? 5.100 8.071 -0.797 1.00 92.81 155 THR A CA 1
ATOM 1128 C C . THR A 1 155 ? 3.615 8.362 -0.981 1.00 92.81 155 THR A C 1
ATOM 1130 O O . THR A 1 155 ? 3.243 9.488 -1.306 1.00 92.81 155 THR A O 1
ATOM 1133 N N . SER A 1 156 ? 2.776 7.368 -0.707 1.00 91.62 156 SER A N 1
ATOM 1134 C CA . SER A 1 156 ? 1.324 7.387 -0.811 1.00 91.62 156 SER A CA 1
ATOM 1135 C C . SER A 1 156 ? 0.695 6.616 0.353 1.00 91.62 156 SER A C 1
ATOM 1137 O O . SER A 1 156 ? 1.382 5.880 1.056 1.00 91.62 156 SER A O 1
ATOM 1139 N N . GLU A 1 157 ? -0.608 6.783 0.579 1.00 92.25 157 GLU A N 1
ATOM 1140 C CA . GLU A 1 157 ? -1.337 6.018 1.605 1.00 92.25 157 GLU A CA 1
ATOM 1141 C C . GLU A 1 157 ? -1.369 4.517 1.276 1.00 92.25 157 GLU A C 1
ATOM 1143 O O . GLU A 1 157 ? -1.239 3.703 2.180 1.00 92.25 157 GLU A O 1
ATOM 1148 N N . SER A 1 158 ? -1.423 4.147 -0.008 1.00 90.38 158 SER A N 1
ATOM 1149 C CA . SER A 1 158 ? -1.384 2.749 -0.462 1.00 90.38 158 SER A CA 1
ATOM 1150 C C . SER A 1 158 ? -0.057 2.045 -0.175 1.00 90.38 158 SER A C 1
ATOM 1152 O O . SER A 1 158 ? -0.037 0.833 -0.002 1.00 90.38 158 SER A O 1
ATOM 1154 N N . ASP A 1 159 ? 1.055 2.784 -0.062 1.00 90.06 159 ASP A N 1
ATOM 1155 C CA . ASP A 1 159 ? 2.331 2.213 0.398 1.00 90.06 159 ASP A CA 1
ATOM 1156 C C . ASP A 1 159 ? 2.278 1.729 1.856 1.00 90.06 159 ASP A C 1
ATOM 1158 O O . ASP A 1 159 ? 3.172 1.000 2.288 1.00 90.06 159 ASP A O 1
ATOM 1162 N N . CYS A 1 160 ? 1.286 2.201 2.612 1.00 94.31 160 CYS A N 1
ATOM 1163 C CA . CYS A 1 160 ? 1.080 1.915 4.022 1.00 94.31 160 CYS A CA 1
ATOM 1164 C C . CYS A 1 160 ? -0.064 0.939 4.266 1.00 94.31 160 CYS A C 1
ATOM 1166 O O . CYS A 1 160 ? -0.529 0.881 5.393 1.00 94.31 160 CYS A O 1
ATOM 1168 N N . ASP A 1 161 ? -0.525 0.201 3.259 1.00 93.38 161 ASP A N 1
ATOM 1169 C CA . ASP A 1 161 ? -1.542 -0.827 3.477 1.00 93.38 161 ASP A CA 1
ATOM 1170 C C . ASP A 1 161 ? -0.967 -1.949 4.361 1.00 93.38 161 ASP A C 1
ATOM 1172 O O . ASP A 1 161 ? -0.073 -2.695 3.948 1.00 93.38 161 ASP A O 1
ATOM 1176 N N . ASP A 1 162 ? -1.443 -2.051 5.605 1.00 92.94 162 ASP A N 1
ATOM 1177 C CA . ASP A 1 162 ? -1.074 -3.134 6.528 1.00 92.94 162 ASP A CA 1
ATOM 1178 C C . ASP A 1 162 ? -1.983 -4.370 6.395 1.00 92.94 162 ASP A C 1
ATOM 1180 O O . ASP A 1 162 ? -1.848 -5.340 7.151 1.00 92.94 162 ASP A O 1
ATOM 1184 N N . GLY A 1 163 ? -2.905 -4.353 5.429 1.00 93.12 163 GLY A N 1
ATOM 1185 C CA . GLY A 1 163 ? -3.897 -5.390 5.186 1.00 93.12 163 GLY A CA 1
ATOM 1186 C C . GLY A 1 163 ? -4.998 -5.441 6.244 1.00 93.12 163 GLY A C 1
ATOM 1187 O O . GLY A 1 163 ? -5.821 -6.364 6.232 1.00 93.12 163 GLY A O 1
ATOM 1188 N N . ASN A 1 164 ? -5.034 -4.491 7.180 1.00 90.62 164 ASN A N 1
ATOM 1189 C CA . ASN A 1 164 ? -6.016 -4.462 8.241 1.00 90.62 164 ASN A CA 1
ATOM 1190 C C . ASN A 1 164 ? -7.132 -3.466 7.910 1.00 90.62 164 ASN A C 1
ATOM 1192 O O . ASN A 1 164 ? -7.029 -2.265 8.110 1.00 90.62 164 ASN A O 1
ATOM 1196 N N . SER A 1 165 ? -8.301 -3.986 7.527 1.00 91.44 165 SER A N 1
ATOM 1197 C CA . SER A 1 165 ? -9.506 -3.170 7.270 1.00 91.44 165 SER A CA 1
ATOM 1198 C C . SER A 1 165 ? -9.974 -2.296 8.453 1.00 91.44 165 SER A C 1
ATOM 1200 O O . SER A 1 165 ? -10.899 -1.492 8.321 1.00 91.44 165 SER A O 1
ATOM 1202 N N . CYS A 1 166 ? -9.372 -2.492 9.627 1.00 91.81 166 CYS A N 1
ATOM 1203 C CA . CYS A 1 166 ? -9.670 -1.799 10.866 1.00 91.81 166 CYS A CA 1
ATOM 1204 C C . CYS A 1 166 ? -8.675 -0.714 11.243 1.00 91.81 166 CYS A C 1
ATOM 1206 O O . CYS A 1 166 ? -8.817 -0.109 12.310 1.00 91.81 166 CYS A O 1
ATOM 1208 N N . THR A 1 167 ? -7.718 -0.429 10.377 1.00 93.88 167 THR A N 1
ATOM 1209 C CA . THR A 1 167 ? -6.857 0.743 10.438 1.00 93.88 167 THR A CA 1
ATOM 1210 C C . THR A 1 167 ? -7.184 1.672 9.272 1.00 93.88 167 THR A C 1
ATOM 1212 O O . THR A 1 167 ? -7.727 1.277 8.245 1.00 93.88 167 THR A O 1
ATOM 1215 N N . SER A 1 168 ? -6.982 2.964 9.501 1.00 93.62 168 SER A N 1
ATOM 1216 C CA . SER A 1 168 ? -6.895 3.969 8.456 1.00 93.62 168 SER A CA 1
ATOM 1217 C C . SER A 1 168 ? -5.421 4.259 8.268 1.00 93.62 168 SER A C 1
ATOM 1219 O O . SER A 1 168 ? -4.766 4.763 9.189 1.00 93.62 168 SER A O 1
ATOM 1221 N N . ASP A 1 169 ? -4.934 3.959 7.076 1.00 95.62 169 ASP A N 1
ATOM 1222 C CA . ASP A 1 169 ? -3.524 4.083 6.753 1.00 95.62 169 ASP A CA 1
ATOM 1223 C C . ASP A 1 169 ? -3.250 5.476 6.207 1.00 95.62 169 ASP A C 1
ATOM 1225 O O . ASP A 1 169 ? -4.052 6.074 5.490 1.00 95.62 169 ASP A O 1
ATOM 1229 N N . SER A 1 170 ? -2.122 6.041 6.611 1.00 95.50 170 SER A N 1
ATOM 1230 C CA . SER A 1 170 ? -1.735 7.390 6.234 1.00 95.50 170 SER A CA 1
ATOM 1231 C C . SER A 1 170 ? -0.240 7.454 5.999 1.00 95.50 170 SER A C 1
ATOM 1233 O O . SER A 1 170 ? 0.552 6.878 6.747 1.00 95.50 170 SER A O 1
ATOM 1235 N N . CYS A 1 171 ? 0.160 8.205 4.978 1.00 96.62 171 CYS A N 1
ATOM 1236 C CA . CYS A 1 171 ? 1.560 8.507 4.747 1.00 96.62 171 CYS A CA 1
ATOM 1237 C C . CYS A 1 171 ? 1.861 9.956 5.122 1.00 96.62 171 CYS A C 1
ATOM 1239 O O . CYS A 1 171 ? 1.455 10.892 4.431 1.00 96.62 171 CYS A O 1
ATOM 1241 N N . PHE A 1 172 ? 2.606 10.160 6.210 1.00 95.94 172 PHE A N 1
ATOM 1242 C CA . PHE A 1 172 ? 2.980 11.497 6.666 1.00 95.94 172 PHE A CA 1
ATOM 1243 C C . PHE A 1 172 ? 4.487 11.613 6.882 1.00 95.94 172 PHE A C 1
ATOM 1245 O O . PHE A 1 172 ? 5.077 10.886 7.679 1.00 95.94 172 PHE A O 1
ATOM 1252 N N . ASN A 1 173 ? 5.124 12.567 6.189 1.00 94.56 173 ASN A N 1
ATOM 1253 C CA . ASN A 1 173 ? 6.582 12.758 6.199 1.00 94.56 173 ASN A CA 1
ATOM 1254 C C . ASN A 1 173 ? 7.363 11.460 5.924 1.00 94.56 173 ASN A C 1
ATOM 1256 O O . ASN A 1 173 ? 8.332 11.152 6.624 1.00 94.56 173 ASN A O 1
ATOM 1260 N N . PHE A 1 174 ? 6.931 10.713 4.905 1.00 94.38 174 PHE A N 1
ATOM 1261 C CA . PHE A 1 174 ? 7.560 9.463 4.473 1.00 94.38 174 PHE A CA 1
ATOM 1262 C C . PHE A 1 174 ? 7.573 8.368 5.544 1.00 94.38 174 PHE A C 1
ATOM 1264 O O . PHE A 1 174 ? 8.505 7.569 5.612 1.00 94.38 174 PHE A O 1
ATOM 1271 N N . LYS A 1 175 ? 6.563 8.362 6.417 1.00 94.75 175 LYS A N 1
ATOM 1272 C CA . LYS A 1 175 ? 6.339 7.322 7.417 1.00 94.75 175 LYS A CA 1
ATOM 1273 C C . LYS A 1 175 ? 4.880 6.916 7.430 1.00 94.75 175 LYS A C 1
ATOM 1275 O O . LYS A 1 175 ? 4.005 7.784 7.399 1.00 94.75 175 LYS A O 1
ATOM 1280 N N . CYS A 1 176 ? 4.656 5.616 7.547 1.00 95.31 176 CYS A N 1
ATOM 1281 C CA . CYS A 1 176 ? 3.321 5.076 7.714 1.00 95.31 176 CYS A CA 1
ATOM 1282 C C . CYS A 1 176 ? 2.780 5.347 9.117 1.00 95.31 176 CYS A C 1
ATOM 1284 O O . CYS A 1 176 ? 3.467 5.146 10.124 1.00 95.31 176 CYS A O 1
ATOM 1286 N N . GLY A 1 177 ? 1.547 5.835 9.165 1.00 95.19 177 GLY A N 1
ATOM 1287 C CA . GLY A 1 177 ? 0.734 5.969 10.360 1.00 95.19 177 GLY A CA 1
ATOM 1288 C C . GLY A 1 177 ? -0.542 5.155 10.201 1.00 95.19 177 GLY A C 1
ATOM 1289 O O . GLY A 1 177 ? -1.212 5.274 9.181 1.00 95.19 177 GLY A O 1
ATOM 1290 N N . TYR A 1 178 ? -0.869 4.379 11.230 1.00 93.88 178 TYR A N 1
ATOM 1291 C CA . TYR A 1 178 ? -2.029 3.491 11.268 1.00 93.88 178 TYR A CA 1
ATOM 1292 C C . TYR A 1 178 ? -2.947 3.954 12.401 1.00 93.88 178 TYR A C 1
ATOM 1294 O O . TYR A 1 178 ? -2.596 3.836 13.581 1.00 93.88 178 TYR A O 1
ATOM 1302 N N . GLU A 1 179 ? -4.096 4.537 12.069 1.00 92.06 179 GLU A N 1
ATOM 1303 C CA . GLU A 1 179 ? -5.087 4.958 13.063 1.00 92.06 179 GLU A CA 1
ATOM 1304 C C . GLU A 1 179 ? -6.208 3.927 13.165 1.00 92.06 179 GLU A C 1
ATOM 1306 O O . GLU A 1 179 ? -6.796 3.537 12.165 1.00 92.06 179 GLU A O 1
ATOM 1311 N N . THR A 1 180 ? -6.548 3.480 14.373 1.00 87.94 180 THR A N 1
ATOM 1312 C CA . THR A 1 180 ? -7.611 2.483 14.547 1.00 87.94 180 THR A CA 1
ATOM 1313 C C . THR A 1 180 ? -8.974 3.053 14.162 1.00 87.94 180 THR A C 1
ATOM 1315 O O . THR A 1 180 ? -9.367 4.129 14.622 1.00 87.94 180 THR A O 1
ATOM 1318 N N . SER A 1 181 ? -9.724 2.293 13.372 1.00 83.69 181 SER A N 1
ATOM 1319 C CA . SER A 1 181 ? -11.070 2.630 12.934 1.00 83.69 181 SER A CA 1
ATOM 1320 C C . SER A 1 181 ? -12.054 2.655 14.102 1.00 83.69 181 SER A C 1
ATOM 1322 O O . SER A 1 181 ? -12.027 1.814 14.997 1.00 83.69 181 SER A O 1
ATOM 1324 N N . SER A 1 182 ? -12.990 3.604 14.056 1.00 77.69 182 SER A N 1
ATOM 1325 C CA . SER A 1 182 ? -14.133 3.655 14.979 1.00 77.69 182 SER A CA 1
ATOM 1326 C C . SER A 1 182 ? -15.292 2.742 14.556 1.00 77.69 182 SER A C 1
ATOM 1328 O O . SER A 1 182 ? -16.348 2.760 15.195 1.00 77.69 182 SER A O 1
ATOM 1330 N N . ASN A 1 183 ? -15.120 1.964 13.478 1.00 79.06 183 ASN A N 1
ATOM 1331 C CA . ASN A 1 183 ? -16.104 0.986 13.034 1.00 79.06 183 ASN A CA 1
ATOM 1332 C C . ASN A 1 183 ? -16.330 -0.067 14.145 1.00 79.06 183 ASN A C 1
ATOM 1334 O O . ASN A 1 183 ? -15.372 -0.705 14.580 1.00 79.06 183 ASN A O 1
ATOM 1338 N N . PRO A 1 184 ? -17.575 -0.290 14.605 1.00 73.56 184 PRO A N 1
ATOM 1339 C CA . PRO A 1 184 ? -17.879 -1.334 15.580 1.00 73.56 184 PRO A CA 1
ATOM 1340 C C . PRO A 1 184 ? -17.464 -2.744 15.146 1.00 73.56 184 PRO A C 1
ATOM 1342 O O . PRO A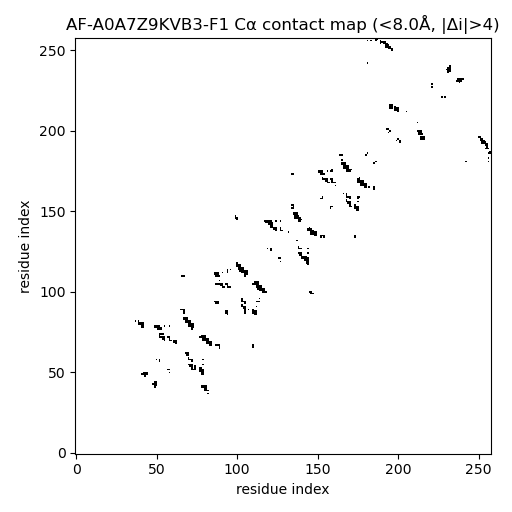 1 184 ? -17.148 -3.552 16.007 1.00 73.56 184 PRO A O 1
ATOM 1345 N N . GLU A 1 185 ? -17.434 -3.035 13.841 1.00 81.50 185 GLU A N 1
ATOM 1346 C CA . GLU A 1 185 ? -16.973 -4.332 13.306 1.00 81.50 185 GLU A CA 1
ATOM 1347 C C . GLU A 1 185 ? -15.464 -4.547 13.484 1.00 81.50 185 GLU A C 1
ATOM 1349 O O . GLU A 1 185 ? -14.977 -5.670 13.410 1.00 81.50 185 GLU A O 1
ATOM 1354 N N . CYS A 1 186 ? -14.739 -3.461 13.743 1.00 84.62 186 CYS A N 1
ATOM 1355 C CA . CYS A 1 186 ? -13.303 -3.437 13.968 1.00 84.62 186 CYS A CA 1
ATOM 1356 C C . CYS A 1 186 ? -12.903 -3.459 15.437 1.00 84.62 186 CYS A C 1
ATOM 1358 O O . CYS A 1 186 ? -11.729 -3.618 15.772 1.00 84.62 186 CYS A O 1
ATOM 1360 N N . CYS A 1 187 ? -13.887 -3.334 16.322 1.00 75.75 187 CYS A N 1
ATOM 1361 C CA . CYS A 1 187 ? -13.715 -3.737 17.699 1.00 75.75 187 CYS A CA 1
ATOM 1362 C C . CYS A 1 187 ? -13.761 -5.271 17.717 1.00 75.75 187 CYS A C 1
ATOM 1364 O O . CYS A 1 187 ? -14.678 -5.861 17.152 1.00 75.75 187 CYS A O 1
ATOM 1366 N N . GLY A 1 188 ? -12.765 -5.916 18.330 1.00 70.69 188 GLY A N 1
ATOM 1367 C CA . GLY A 1 188 ? -12.766 -7.370 18.519 1.00 70.69 188 GLY A CA 1
ATOM 1368 C C . GLY A 1 188 ? -13.930 -7.848 19.400 1.00 70.69 188 GLY A C 1
ATOM 1369 O O . GLY A 1 188 ? -14.941 -7.168 19.565 1.00 70.69 188 GLY A O 1
ATOM 1370 N N . GLU A 1 189 ? -13.794 -9.024 20.018 1.00 64.00 189 GLU A N 1
ATOM 1371 C CA . GLU A 1 189 ? -14.816 -9.502 20.958 1.00 64.00 189 GLU A CA 1
ATOM 1372 C C . GLU A 1 189 ? -15.103 -8.448 22.036 1.00 64.00 189 GLU A C 1
ATOM 1374 O O . GLU A 1 189 ? -14.181 -7.891 22.640 1.00 64.00 189 GLU A O 1
ATOM 1379 N N . THR A 1 190 ? -16.388 -8.171 22.274 1.00 61.81 190 THR A N 1
ATOM 1380 C CA . THR A 1 190 ? -16.833 -7.262 23.328 1.00 61.81 190 THR A CA 1
ATOM 1381 C C . THR A 1 190 ? -16.245 -7.713 24.660 1.00 61.81 190 THR A C 1
ATOM 1383 O O . THR A 1 190 ? -16.715 -8.667 25.275 1.00 61.81 190 THR A O 1
ATOM 1386 N N . VAL A 1 191 ? -15.206 -7.013 25.120 1.00 61.69 191 VAL A N 1
ATOM 1387 C CA . VAL A 1 191 ? -14.469 -7.394 26.336 1.00 61.69 191 VAL A CA 1
ATOM 1388 C C . VAL A 1 191 ? -15.331 -7.195 27.586 1.00 61.69 191 VAL A C 1
ATOM 1390 O O . VAL A 1 191 ? -15.089 -7.804 28.627 1.00 61.69 191 VAL A O 1
ATOM 1393 N N . PHE A 1 192 ? -16.338 -6.322 27.492 1.00 67.19 192 PHE A N 1
ATOM 1394 C CA . PHE A 1 192 ? -17.252 -6.019 28.580 1.00 67.19 192 PHE A CA 1
ATOM 1395 C C . PHE A 1 192 ? -18.556 -5.407 28.053 1.00 67.19 192 PHE A C 1
ATOM 1397 O O . PHE A 1 192 ? -18.556 -4.325 27.460 1.00 67.19 192 PHE A O 1
ATOM 1404 N N . GLU A 1 193 ? -19.667 -6.090 28.312 1.00 68.81 193 GLU A N 1
ATOM 1405 C CA . GLU A 1 193 ? -21.022 -5.594 28.089 1.00 68.81 193 GLU A CA 1
ATOM 1406 C C . GLU A 1 193 ? -21.784 -5.713 29.402 1.00 68.81 193 GLU A C 1
ATOM 1408 O O . GLU A 1 193 ? -21.936 -6.809 29.931 1.00 68.81 193 GLU A O 1
ATOM 1413 N N . GLU A 1 194 ? -22.265 -4.589 29.932 1.00 70.38 194 GLU A N 1
ATOM 1414 C CA . GLU A 1 194 ? -23.120 -4.607 31.115 1.00 70.38 194 GLU A CA 1
ATOM 1415 C C . GLU A 1 194 ? -24.321 -3.686 30.961 1.00 70.38 194 GLU A C 1
ATOM 1417 O O . GLU A 1 194 ? -24.253 -2.579 30.409 1.00 70.38 194 GLU A O 1
ATOM 1422 N N . ASN A 1 195 ? -25.446 -4.169 31.480 1.00 70.94 195 ASN A N 1
ATOM 1423 C CA . ASN A 1 195 ? -26.706 -3.456 31.480 1.00 70.94 195 ASN A CA 1
ATOM 1424 C C . ASN A 1 195 ? -26.925 -2.827 32.855 1.00 70.94 195 ASN A C 1
ATOM 1426 O O . ASN A 1 195 ? -27.293 -3.492 33.813 1.00 70.94 195 ASN A O 1
ATOM 1430 N N . PHE A 1 196 ? -26.778 -1.509 32.952 1.00 72.06 196 PHE A N 1
ATOM 1431 C CA . PHE A 1 196 ? -26.951 -0.803 34.226 1.00 72.06 196 PHE A CA 1
ATOM 1432 C C . PHE A 1 196 ? -28.426 -0.618 34.643 1.00 72.06 196 PHE A C 1
ATOM 1434 O O . PHE A 1 196 ? -28.694 -0.005 35.679 1.00 72.06 196 PHE A O 1
ATOM 1441 N N . ASN A 1 197 ? -29.394 -1.108 33.853 1.00 71.75 197 ASN A N 1
ATOM 1442 C CA . ASN A 1 197 ? -30.829 -0.932 34.117 1.00 71.75 197 ASN A CA 1
ATOM 1443 C C . ASN A 1 197 ? -31.442 -2.049 34.967 1.00 71.75 197 ASN A C 1
ATOM 1445 O O . ASN A 1 197 ? -32.515 -1.844 35.533 1.00 71.75 197 ASN A O 1
ATOM 1449 N N . ASP A 1 198 ? -30.807 -3.217 35.054 1.00 76.75 198 ASP A N 1
ATOM 1450 C CA . ASP A 1 198 ? -31.345 -4.356 35.807 1.00 76.75 198 ASP A CA 1
ATOM 1451 C C . ASP A 1 198 ? -30.992 -4.308 37.307 1.00 76.75 198 ASP A C 1
ATOM 1453 O O . ASP A 1 198 ? -31.458 -5.142 38.084 1.00 76.75 198 ASP A O 1
ATOM 1457 N N . ALA A 1 199 ? -30.205 -3.305 37.721 1.00 72.25 199 ALA A N 1
ATOM 1458 C CA . ALA A 1 199 ? -29.671 -3.138 39.071 1.00 72.25 199 ALA A CA 1
ATOM 1459 C C . ALA A 1 199 ? -28.758 -4.292 39.553 1.00 72.25 199 ALA A C 1
ATOM 1461 O O . ALA A 1 199 ? -28.395 -4.315 40.733 1.00 72.25 199 ALA A O 1
ATOM 1462 N N . SER A 1 200 ? -28.359 -5.204 38.659 1.00 80.56 200 SER A N 1
ATOM 1463 C CA . SER A 1 200 ? -27.314 -6.210 38.861 1.00 80.56 200 SER A CA 1
ATOM 1464 C C . SER A 1 200 ? -25.948 -5.539 38.952 1.00 80.56 200 SER A C 1
ATOM 1466 O O . SER A 1 200 ? -25.792 -4.401 38.532 1.00 80.56 200 SER A O 1
ATOM 1468 N N . LEU A 1 201 ? -24.943 -6.221 39.503 1.00 77.88 201 LEU A N 1
ATOM 1469 C CA . LEU A 1 201 ? -23.556 -5.744 39.474 1.00 77.88 201 LEU A CA 1
ATOM 1470 C C . LEU A 1 201 ? -22.759 -6.283 38.285 1.00 77.88 201 LEU A C 1
ATOM 1472 O O . LEU A 1 201 ? -21.604 -5.894 38.138 1.00 77.88 201 LEU A O 1
ATOM 1476 N N . GLY A 1 202 ? -23.344 -7.141 37.445 1.00 75.38 202 GLY A N 1
ATOM 1477 C CA . GLY A 1 202 ? -22.694 -7.514 36.192 1.00 75.38 202 GLY A CA 1
ATOM 1478 C C . GLY A 1 202 ? -21.347 -8.216 36.380 1.00 75.38 202 GLY A C 1
ATOM 1479 O O . GLY A 1 202 ? -20.302 -7.745 35.939 1.00 75.38 202 GLY A O 1
ATOM 1480 N N . GLY A 1 203 ? -21.325 -9.243 37.234 1.00 76.81 203 GLY A N 1
ATOM 1481 C CA . GLY A 1 203 ? -20.088 -9.930 37.625 1.00 76.81 203 GLY A CA 1
ATOM 1482 C C . GLY A 1 203 ? -19.153 -9.137 38.553 1.00 76.81 203 GLY A C 1
ATOM 1483 O O . GLY A 1 203 ? -18.198 -9.714 39.070 1.00 76.81 203 GLY A O 1
ATOM 1484 N N . MET A 1 204 ? -19.419 -7.856 38.836 1.00 76.69 204 MET A N 1
ATOM 1485 C CA . MET A 1 204 ? -18.636 -7.093 39.811 1.00 76.69 204 MET A CA 1
ATOM 1486 C C . MET A 1 204 ? -19.020 -7.452 41.254 1.00 76.69 204 MET A C 1
ATOM 1488 O O . MET A 1 204 ? -20.194 -7.563 41.606 1.00 76.69 204 MET A O 1
ATOM 1492 N N . THR A 1 205 ? -18.021 -7.568 42.128 1.00 77.25 205 THR A N 1
ATOM 1493 C CA . THR A 1 205 ? -18.208 -7.765 43.575 1.00 77.25 205 THR A CA 1
ATOM 1494 C C . THR A 1 205 ? -17.845 -6.505 44.349 1.00 77.25 205 THR A C 1
ATOM 1496 O O . THR A 1 205 ? -16.718 -6.021 44.265 1.00 77.25 205 THR A O 1
ATOM 1499 N N . ALA A 1 206 ? -18.780 -5.996 45.154 1.00 77.00 206 ALA A N 1
ATOM 1500 C CA . ALA A 1 206 ? -18.507 -4.930 46.111 1.00 77.00 206 ALA A CA 1
ATOM 1501 C C . ALA A 1 206 ? -17.878 -5.514 47.388 1.00 77.00 206 ALA A C 1
ATOM 1503 O O . ALA A 1 206 ? -18.447 -6.405 48.015 1.00 77.00 206 ALA A O 1
ATOM 1504 N N . THR A 1 207 ? -16.717 -5.004 47.797 1.00 75.75 207 THR A N 1
ATOM 1505 C CA . THR A 1 207 ? -16.033 -5.408 49.037 1.00 75.75 207 THR A CA 1
ATOM 1506 C C . THR A 1 207 ? -16.052 -4.276 50.064 1.00 75.75 207 THR A C 1
ATOM 1508 O O . THR A 1 207 ? -15.836 -3.123 49.700 1.00 75.75 207 THR A O 1
ATOM 1511 N N . GLY A 1 208 ? -16.238 -4.595 51.351 1.00 72.81 208 GLY A N 1
ATOM 1512 C CA . GLY A 1 208 ? -16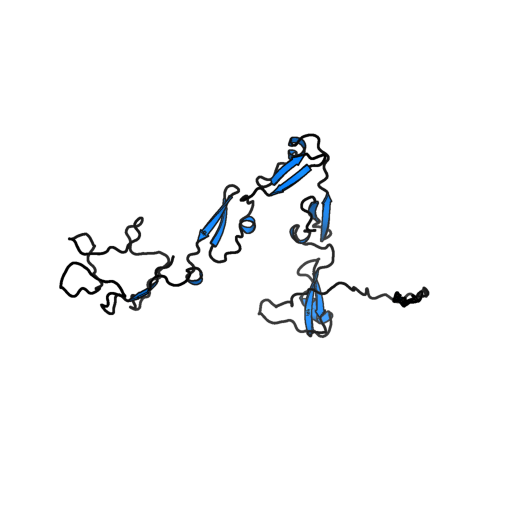.012 -3.652 52.459 1.00 72.81 208 GLY A CA 1
ATOM 1513 C C . GLY A 1 208 ? -17.254 -3.029 53.106 1.00 72.81 208 GLY A C 1
ATOM 1514 O O . GLY A 1 208 ? -17.097 -2.272 54.055 1.00 72.81 208 GLY A O 1
ATOM 1515 N N . ASN A 1 209 ? -18.468 -3.362 52.659 1.00 59.53 209 ASN A N 1
ATOM 1516 C CA . ASN A 1 209 ? -19.712 -2.989 53.338 1.00 59.53 209 ASN A CA 1
ATOM 1517 C C . ASN A 1 209 ? -20.702 -4.159 53.275 1.00 59.53 209 ASN A C 1
ATOM 1519 O O . ASN A 1 209 ? -20.958 -4.680 52.196 1.00 59.53 209 ASN A O 1
ATOM 1523 N N . GLU A 1 210 ? -21.304 -4.542 54.405 1.00 67.62 210 GLU A N 1
ATOM 1524 C CA . GLU A 1 210 ? -22.342 -5.594 54.492 1.00 67.62 210 GLU A CA 1
ATOM 1525 C C . GLU A 1 210 ? -23.686 -5.192 53.841 1.00 67.62 210 GLU A C 1
ATOM 1527 O O . GLU A 1 210 ? -24.713 -5.833 54.054 1.00 67.62 210 GLU A O 1
ATOM 1532 N N . GLN A 1 211 ? -23.714 -4.109 53.062 1.00 72.38 211 GLN A N 1
ATOM 1533 C CA . GLN A 1 211 ? -24.924 -3.608 52.421 1.00 72.38 211 GLN A CA 1
ATOM 1534 C C . GLN A 1 211 ? -25.015 -4.042 50.961 1.00 72.38 211 GLN A C 1
ATOM 1536 O O . GLN A 1 211 ? -24.021 -4.104 50.241 1.00 72.38 211 GLN A O 1
ATOM 1541 N N . THR A 1 212 ? -26.242 -4.290 50.508 1.00 74.88 212 THR A N 1
ATOM 1542 C CA . THR A 1 212 ? -26.543 -4.578 49.106 1.00 74.88 212 THR A CA 1
ATOM 1543 C C . THR A 1 212 ? -26.279 -3.341 48.246 1.00 74.88 212 THR A C 1
ATOM 1545 O O . THR A 1 212 ? -26.958 -2.322 48.388 1.00 74.88 212 THR A O 1
ATOM 1548 N N . VAL A 1 213 ? -25.305 -3.432 47.341 1.00 75.56 213 VAL A N 1
ATOM 1549 C CA . VAL A 1 213 ? -24.981 -2.376 46.371 1.00 75.56 213 VAL A CA 1
ATOM 1550 C C . VAL A 1 213 ? -25.675 -2.682 45.047 1.00 75.56 213 VAL A C 1
ATOM 1552 O O . VAL A 1 213 ? -25.738 -3.836 44.633 1.00 75.56 213 VAL A O 1
ATOM 1555 N N . LYS A 1 214 ? -26.197 -1.647 44.387 1.00 76.94 214 LYS A N 1
ATOM 1556 C CA . LYS A 1 214 ? -26.820 -1.739 43.063 1.00 76.94 214 LYS A CA 1
ATOM 1557 C C . LYS A 1 214 ? -26.410 -0.566 42.188 1.00 76.94 214 LYS A C 1
ATOM 1559 O O . LYS A 1 214 ? -26.216 0.545 42.697 1.00 76.94 214 LYS A O 1
ATOM 1564 N N . TRP A 1 215 ? -26.350 -0.787 40.880 1.00 73.69 215 TRP A N 1
ATOM 1565 C CA . TRP A 1 215 ? -26.231 0.316 39.936 1.00 73.69 215 TRP A CA 1
ATOM 1566 C C . TRP A 1 215 ? -27.504 1.166 39.942 1.00 73.69 215 TRP A C 1
ATOM 1568 O O . TRP A 1 215 ? -28.622 0.667 40.083 1.00 73.69 215 TRP A O 1
ATOM 1578 N N . HIS A 1 216 ? -27.330 2.479 39.824 1.00 70.88 216 HIS A N 1
ATOM 1579 C CA . HIS A 1 216 ? -28.421 3.399 39.533 1.00 70.88 216 HIS A CA 1
ATOM 1580 C C . HIS A 1 216 ? -27.888 4.547 38.678 1.00 70.88 216 HIS A C 1
ATOM 1582 O O . HIS A 1 216 ? -26.831 5.112 38.967 1.00 70.88 216 HIS A O 1
ATOM 1588 N N . ALA A 1 217 ? -28.626 4.919 37.635 1.00 66.88 217 ALA A N 1
ATOM 1589 C CA . ALA A 1 217 ? -28.331 6.131 36.888 1.00 66.88 217 ALA A CA 1
ATOM 1590 C C . ALA A 1 217 ? -28.627 7.355 37.770 1.00 66.88 217 ALA A C 1
ATOM 1592 O O . ALA A 1 217 ? -29.692 7.457 38.383 1.00 66.88 217 ALA A O 1
ATOM 1593 N N . SER A 1 218 ? -27.685 8.294 37.840 1.00 66.94 218 SER A N 1
ATOM 1594 C CA . SER A 1 218 ? -27.820 9.512 38.636 1.00 66.94 218 SER A CA 1
ATOM 1595 C C . SER A 1 218 ? -27.505 10.737 37.792 1.00 66.94 218 SER A C 1
ATOM 1597 O O . SER A 1 218 ? -26.506 10.774 37.081 1.00 66.94 218 SER A O 1
ATOM 1599 N N . ASN A 1 219 ? -28.328 11.778 37.923 1.00 65.81 219 ASN A N 1
ATOM 1600 C CA . ASN A 1 219 ? -28.084 13.083 37.299 1.00 65.81 219 ASN A CA 1
ATOM 1601 C C . ASN A 1 219 ? -27.110 13.952 38.119 1.00 65.81 219 ASN A C 1
ATOM 1603 O O . ASN A 1 219 ? -26.882 15.118 37.791 1.00 65.81 219 ASN A O 1
ATOM 1607 N N . LYS A 1 220 ? -26.560 13.422 39.220 1.00 62.09 220 LYS A N 1
ATOM 1608 C CA . LYS A 1 220 ? -25.605 14.135 40.075 1.00 62.09 220 LYS A CA 1
ATOM 1609 C C . LYS A 1 220 ? -24.214 14.119 39.433 1.00 62.09 220 LYS A C 1
ATOM 1611 O O . LYS A 1 220 ? -23.755 13.088 38.950 1.00 62.09 220 LYS A O 1
ATOM 1616 N N . ARG A 1 221 ? -23.509 15.257 39.456 1.00 57.91 221 ARG A N 1
ATOM 1617 C CA . ARG A 1 221 ? -22.087 15.309 39.075 1.00 57.91 221 ARG A CA 1
ATOM 1618 C C . ARG A 1 221 ? -21.258 14.641 40.172 1.00 57.91 221 ARG A C 1
ATOM 1620 O O . ARG A 1 221 ? -21.366 15.010 41.338 1.00 57.91 221 ARG A O 1
ATOM 1627 N N . VAL A 1 222 ? -20.449 13.659 39.788 1.00 54.69 222 VAL A N 1
ATOM 1628 C CA . VAL A 1 222 ? -19.638 12.848 40.700 1.00 54.69 222 VAL A CA 1
ATOM 1629 C C . VAL A 1 222 ? -18.450 13.666 41.212 1.00 54.69 222 VAL A C 1
ATOM 1631 O O . VAL A 1 222 ? -17.373 13.646 40.627 1.00 54.69 222 VAL A O 1
ATOM 1634 N N . PHE A 1 223 ? -18.659 14.440 42.273 1.00 47.97 223 PHE A N 1
ATOM 1635 C CA . PHE A 1 223 ? -17.560 14.999 43.072 1.00 47.97 223 PHE A CA 1
ATOM 1636 C C . PHE A 1 223 ? -17.844 14.996 44.582 1.00 47.97 223 PHE A C 1
ATOM 1638 O O . PHE A 1 223 ? -17.032 15.458 45.373 1.00 47.97 223 PHE A O 1
ATOM 1645 N N . SER A 1 224 ? -18.981 14.471 45.029 1.00 48.03 224 SER A N 1
ATOM 1646 C CA . SER A 1 224 ? -19.321 14.479 46.450 1.00 48.03 224 SER A CA 1
ATOM 1647 C C . SER A 1 224 ? -19.227 13.076 47.037 1.00 48.03 224 SER A C 1
ATOM 1649 O O . SER A 1 224 ? -20.113 12.259 46.799 1.00 48.03 224 SER A O 1
ATOM 1651 N N . GLU A 1 225 ? -18.170 12.889 47.829 1.00 49.31 225 GLU A N 1
ATOM 1652 C CA . GLU A 1 225 ? -18.029 11.920 48.924 1.00 49.31 225 GLU A CA 1
ATOM 1653 C C . GLU A 1 225 ? -17.877 10.441 48.511 1.00 49.31 225 GLU A C 1
ATOM 1655 O O . GLU A 1 225 ? -18.487 9.952 47.566 1.00 49.31 225 GLU A O 1
ATOM 1660 N N . GLY A 1 226 ? -16.941 9.750 49.174 1.00 50.97 226 GLY A N 1
ATOM 1661 C CA . GLY A 1 226 ? -16.392 8.459 48.749 1.00 50.97 226 GLY A CA 1
ATOM 1662 C C . GLY A 1 226 ? -17.460 7.405 48.451 1.00 50.97 226 GLY A C 1
ATOM 1663 O O . GLY A 1 226 ? -18.248 7.056 49.323 1.00 50.97 226 GLY A O 1
ATOM 1664 N N . GLY A 1 227 ? -17.463 6.884 47.220 1.00 54.09 227 GLY A N 1
ATOM 1665 C CA . GLY A 1 227 ? -18.360 5.791 46.825 1.00 54.09 227 GLY A CA 1
ATOM 1666 C C . GLY A 1 227 ? -18.813 5.767 45.364 1.00 54.09 227 GLY A C 1
ATOM 1667 O O . GLY A 1 227 ? -19.580 4.884 44.998 1.00 54.09 227 GLY A O 1
ATOM 1668 N N . ALA A 1 228 ? -18.373 6.697 44.514 1.00 56.12 228 ALA A N 1
ATOM 1669 C CA . ALA A 1 228 ? -18.798 6.739 43.117 1.00 56.12 228 ALA A CA 1
ATOM 1670 C C . ALA A 1 228 ? -17.651 6.415 42.149 1.00 56.12 228 ALA A C 1
ATOM 1672 O O . ALA A 1 228 ? -16.607 7.067 42.163 1.00 56.12 228 ALA A O 1
ATOM 1673 N N . ALA A 1 229 ? -17.873 5.429 41.278 1.00 55.44 229 ALA A N 1
ATOM 1674 C CA . ALA A 1 229 ? -17.016 5.166 40.130 1.00 55.44 229 ALA A CA 1
ATOM 1675 C C . ALA A 1 229 ? -17.344 6.166 39.013 1.00 55.44 229 ALA A C 1
ATOM 1677 O O . ALA A 1 229 ? -18.508 6.369 38.658 1.00 55.44 229 ALA A O 1
ATOM 1678 N N . ARG A 1 230 ? -16.316 6.814 38.465 1.00 59.31 230 ARG A N 1
ATOM 1679 C CA . ARG A 1 230 ? -16.457 7.760 37.360 1.00 59.31 230 ARG A CA 1
ATOM 1680 C C . ARG A 1 230 ? -16.105 7.071 36.044 1.00 59.31 230 ARG A C 1
ATOM 1682 O O . ARG A 1 230 ? -14.962 6.678 35.858 1.00 59.31 230 ARG A O 1
ATOM 1689 N N . PHE A 1 231 ? -17.062 7.013 35.119 1.00 57.56 231 PHE A N 1
ATOM 1690 C CA . PHE A 1 231 ? -16.858 6.523 33.749 1.00 57.56 231 PHE A CA 1
ATOM 1691 C C . PHE A 1 231 ? -16.924 7.687 32.749 1.00 57.56 231 PHE A C 1
ATOM 1693 O O . PHE A 1 231 ? -17.977 7.976 32.194 1.00 57.56 231 PHE A O 1
ATOM 1700 N N . ALA A 1 232 ? -15.815 8.394 32.537 1.00 57.84 232 ALA A N 1
ATOM 1701 C CA . ALA A 1 232 ? -15.720 9.487 31.564 1.00 57.84 232 ALA A CA 1
ATOM 1702 C C . ALA A 1 232 ? -14.350 9.464 30.878 1.00 57.84 232 ALA A C 1
ATOM 1704 O O . ALA A 1 232 ? -13.382 9.013 31.490 1.00 57.84 232 ALA A O 1
ATOM 1705 N N . ASP A 1 233 ? -14.262 9.988 29.653 1.00 53.06 233 ASP A N 1
ATOM 1706 C CA . ASP A 1 233 ? -12.967 10.219 29.009 1.00 53.06 233 ASP A CA 1
ATOM 1707 C C . ASP A 1 233 ? -12.149 11.209 29.871 1.00 53.06 233 ASP A C 1
ATOM 1709 O O . ASP A 1 233 ? -12.639 12.308 30.176 1.00 53.06 233 ASP A O 1
ATOM 1713 N N . PRO A 1 234 ? -10.927 10.838 30.303 1.00 51.72 234 PRO A N 1
ATOM 1714 C CA . PRO A 1 234 ? -10.108 11.671 31.175 1.00 51.72 234 PRO A CA 1
ATOM 1715 C C . PRO A 1 234 ? -9.656 12.984 30.523 1.00 51.72 234 PRO A C 1
ATOM 1717 O O . PRO A 1 234 ? -9.384 13.936 31.254 1.00 51.72 234 PRO A O 1
ATOM 1720 N N . LYS A 1 235 ? -9.598 13.073 29.184 1.00 55.53 235 LYS A N 1
ATOM 1721 C CA . LYS A 1 235 ? -9.202 14.296 28.465 1.00 55.53 235 LYS A CA 1
ATOM 1722 C C . LYS A 1 235 ? -10.363 15.279 28.328 1.00 55.53 235 LYS A C 1
ATOM 1724 O O . LYS A 1 235 ? -10.216 16.447 28.680 1.00 55.53 235 LYS A O 1
ATOM 1729 N N . SER A 1 236 ? -11.523 14.830 27.841 1.00 60.72 236 SER A N 1
ATOM 1730 C CA . SER A 1 236 ? -12.683 15.716 27.642 1.00 60.72 236 SER A CA 1
ATOM 1731 C C . SER A 1 236 ? -13.505 15.949 28.909 1.00 60.72 236 SER A C 1
ATOM 1733 O O . SER A 1 236 ? -14.328 16.863 28.964 1.00 60.72 236 SER A O 1
ATOM 1735 N N . ASN A 1 237 ? -13.307 15.134 29.947 1.00 56.69 237 ASN A N 1
ATOM 1736 C CA . ASN A 1 237 ? -14.120 15.140 31.158 1.00 56.69 237 ASN A CA 1
ATOM 1737 C C . ASN A 1 237 ? -15.615 14.844 30.890 1.00 56.69 237 ASN A C 1
ATOM 1739 O O . ASN A 1 237 ? -16.448 15.053 31.779 1.00 56.69 237 ASN A O 1
ATOM 1743 N N . THR A 1 238 ? -15.963 14.354 29.695 1.00 55.50 238 THR A N 1
ATOM 1744 C CA . THR A 1 238 ? -17.341 14.082 29.272 1.00 55.50 238 THR A CA 1
ATOM 1745 C C . THR A 1 238 ? -17.617 12.584 29.133 1.00 55.50 238 THR A C 1
ATOM 1747 O O . THR A 1 238 ? -16.712 11.762 29.009 1.00 55.50 238 THR A O 1
ATOM 1750 N N . TYR A 1 239 ? -18.902 12.225 29.176 1.00 52.72 239 TYR A N 1
ATOM 1751 C CA . TYR A 1 239 ? -19.385 10.865 28.909 1.00 52.72 239 TYR A CA 1
ATOM 1752 C C . TYR A 1 239 ? -19.512 10.559 27.411 1.00 52.72 239 TYR A C 1
ATOM 1754 O O . TYR A 1 239 ? -19.815 9.420 27.050 1.00 52.72 239 TYR A O 1
ATOM 1762 N N . SER A 1 240 ? -19.359 11.577 26.563 1.00 50.91 240 SER A N 1
ATOM 1763 C CA . SER A 1 240 ? -19.593 11.495 25.129 1.00 50.91 240 SER A CA 1
ATOM 1764 C C . SER A 1 240 ? -18.353 10.930 24.455 1.00 50.91 240 SER A C 1
ATOM 1766 O O . SER A 1 240 ? -17.441 11.675 24.114 1.00 50.91 240 SER A O 1
ATOM 1768 N N . ASN A 1 241 ? -18.335 9.617 24.239 1.00 47.84 241 ASN A N 1
ATOM 1769 C CA . ASN A 1 241 ? -17.555 9.091 23.131 1.00 47.84 241 ASN A CA 1
ATOM 1770 C C . ASN A 1 241 ? -18.275 9.544 21.840 1.00 47.84 241 ASN A C 1
ATOM 1772 O O . ASN A 1 241 ? -19.465 9.238 21.703 1.00 47.84 241 ASN A O 1
ATOM 1776 N N . PRO A 1 242 ? -17.639 10.304 20.930 1.00 45.59 242 PRO A N 1
ATOM 1777 C CA . PRO A 1 242 ? -18.252 10.709 19.662 1.00 45.59 242 PRO A CA 1
ATOM 1778 C C . PRO A 1 242 ? -18.732 9.520 18.808 1.00 45.59 242 PRO A C 1
ATOM 1780 O O . PRO A 1 242 ? -19.622 9.703 17.979 1.00 45.59 242 PRO A O 1
ATOM 1783 N N . SER A 1 243 ? -18.242 8.304 19.068 1.00 43.38 243 SER A N 1
ATOM 1784 C CA . SER A 1 243 ? -18.680 7.064 18.412 1.00 43.38 243 SER A CA 1
ATOM 1785 C C . SER A 1 243 ? -20.018 6.511 18.936 1.00 43.38 243 SER A C 1
ATOM 1787 O O . SER A 1 243 ? -20.600 5.616 18.328 1.00 43.38 243 SER A O 1
ATOM 1789 N N . LEU A 1 244 ? -20.563 7.040 20.040 1.00 39.00 244 LEU A N 1
ATOM 1790 C CA . LEU A 1 244 ? -21.847 6.602 20.599 1.00 39.00 244 LEU A CA 1
ATOM 1791 C C . LEU A 1 244 ? -22.969 7.566 20.190 1.00 39.00 244 LEU A C 1
ATOM 1793 O O . LEU A 1 244 ? -23.203 8.602 20.821 1.00 39.00 244 LEU A O 1
ATOM 1797 N N . ARG A 1 245 ? -23.713 7.211 19.133 1.00 34.00 245 ARG A N 1
ATOM 1798 C CA . ARG A 1 245 ? -24.953 7.918 18.776 1.00 34.00 245 ARG A CA 1
ATOM 1799 C C . ARG A 1 245 ? -25.951 7.809 19.933 1.00 34.00 245 ARG A C 1
ATOM 1801 O O . ARG A 1 245 ? -26.201 6.729 20.460 1.00 34.00 245 ARG A O 1
ATOM 1808 N N . LYS A 1 246 ? -26.570 8.936 20.301 1.00 33.28 246 LYS A N 1
ATOM 1809 C CA . LYS A 1 246 ? -27.720 8.970 21.218 1.00 33.28 246 LYS A CA 1
ATOM 1810 C C . LYS A 1 246 ? -28.854 8.118 20.636 1.00 33.28 246 LYS A C 1
ATOM 1812 O O . LYS A 1 246 ? -29.607 8.602 19.794 1.00 33.28 246 LYS A O 1
ATOM 1817 N N . CYS A 1 247 ? -29.011 6.882 21.104 1.00 33.34 247 CYS A N 1
ATOM 1818 C CA . CYS A 1 247 ? -30.255 6.146 20.908 1.00 33.34 247 CYS A CA 1
ATOM 1819 C C . CYS A 1 247 ? -31.368 6.879 21.662 1.00 33.34 247 CYS A C 1
ATOM 1821 O O . CYS A 1 247 ? -31.309 7.056 22.877 1.00 33.34 247 CYS A O 1
ATOM 1823 N N . HIS A 1 248 ? -32.381 7.341 20.930 1.00 33.62 248 HIS A N 1
ATOM 1824 C CA . HIS A 1 248 ? -33.515 8.090 21.476 1.00 33.62 248 HIS A CA 1
ATOM 1825 C C . HIS A 1 248 ? -34.597 7.179 22.094 1.00 33.62 248 HIS A C 1
ATOM 1827 O O . HIS A 1 248 ? -35.748 7.573 22.234 1.00 33.62 248 HIS A O 1
ATOM 1833 N N . SER A 1 249 ? -34.229 5.956 22.477 1.00 35.88 249 SER A N 1
ATOM 1834 C CA . SER A 1 249 ? -35.095 4.988 23.146 1.00 35.88 249 SER A CA 1
ATOM 1835 C C . SER A 1 249 ? -34.249 4.165 24.119 1.00 35.88 249 SER A C 1
ATOM 1837 O O . SER A 1 249 ? -33.209 3.626 23.749 1.00 35.88 249 SER A O 1
ATOM 1839 N N . CYS A 1 250 ? -34.651 4.171 25.387 1.00 36.50 250 CYS A N 1
ATOM 1840 C CA . CYS A 1 250 ? -33.878 3.749 26.550 1.00 36.50 250 CYS A CA 1
ATOM 1841 C C . CYS A 1 250 ? -33.577 2.242 26.591 1.00 36.50 250 CYS A C 1
ATOM 1843 O O . CYS A 1 250 ? -34.305 1.485 27.229 1.00 36.50 250 CYS A O 1
ATOM 1845 N N . GLN A 1 251 ? -32.440 1.834 26.038 1.00 38.78 251 GLN A N 1
ATOM 1846 C CA . GLN A 1 251 ? -31.666 0.725 26.594 1.00 38.78 251 GLN A CA 1
ATOM 1847 C C . GLN A 1 251 ? -30.246 1.230 26.856 1.00 38.78 251 GLN A C 1
ATOM 1849 O O . GLN A 1 251 ? -29.518 1.574 25.931 1.00 38.78 251 GLN A O 1
ATOM 1854 N N . GLN A 1 252 ? -29.879 1.373 28.136 1.00 45.84 252 GLN A N 1
ATOM 1855 C CA . GLN A 1 252 ? -28.507 1.719 28.540 1.00 45.84 252 GLN A CA 1
ATOM 1856 C C . GLN A 1 252 ? -27.630 0.464 28.499 1.00 45.84 252 GLN A C 1
ATOM 1858 O O . GLN A 1 252 ? -27.107 0.031 29.522 1.00 45.84 252 GLN A O 1
ATOM 1863 N N . THR A 1 253 ? -27.517 -0.142 27.326 1.00 40.34 253 THR A N 1
ATOM 1864 C CA . THR A 1 253 ? -26.492 -1.144 27.061 1.00 40.34 253 THR A CA 1
ATOM 1865 C C . THR A 1 253 ? -25.247 -0.371 26.650 1.00 40.34 253 THR A C 1
ATOM 1867 O O . THR A 1 253 ? -25.289 0.406 25.692 1.00 40.34 253 THR A O 1
ATOM 1870 N N . ARG A 1 254 ? -24.159 -0.487 27.417 1.00 49.94 254 ARG A N 1
ATOM 1871 C CA . ARG A 1 254 ? -22.861 0.046 26.991 1.00 49.94 254 ARG A CA 1
ATOM 1872 C C . ARG A 1 254 ? -22.032 -1.102 26.453 1.00 49.94 254 ARG A C 1
ATOM 1874 O O . ARG A 1 254 ? -21.565 -1.935 27.218 1.00 49.94 254 ARG A O 1
ATOM 1881 N N . VAL A 1 255 ? -21.808 -1.057 25.151 1.00 44.56 255 VAL A N 1
ATOM 1882 C CA . VAL A 1 255 ? -20.645 -1.676 24.531 1.00 44.56 255 VAL A CA 1
ATOM 1883 C C . VAL A 1 255 ? -19.525 -0.652 24.679 1.00 44.56 255 VAL A C 1
ATOM 1885 O O . VAL A 1 255 ? -19.709 0.512 24.312 1.00 44.56 255 VAL A O 1
ATOM 1888 N N . LEU A 1 256 ? -18.415 -1.026 25.310 1.00 43.22 256 LEU A N 1
ATOM 1889 C CA . LEU A 1 256 ? -17.194 -0.232 25.221 1.00 43.22 256 LEU A CA 1
ATOM 1890 C C . LEU A 1 256 ? -16.592 -0.530 23.844 1.00 43.22 256 LEU A C 1
ATOM 1892 O O . LEU A 1 256 ? -16.108 -1.646 23.662 1.00 43.22 256 LEU A O 1
ATOM 1896 N N . PRO A 1 257 ? -16.651 0.394 22.866 1.00 47.59 257 PRO A N 1
ATOM 1897 C CA . PRO A 1 257 ? -15.769 0.263 21.721 1.00 47.59 257 PRO A CA 1
ATOM 1898 C C . PRO A 1 257 ? -14.327 0.417 22.217 1.00 47.59 257 PRO A C 1
ATOM 1900 O O . PRO A 1 257 ? -14.091 1.092 23.229 1.00 47.59 257 PRO A O 1
ATOM 1903 N N . CYS A 1 258 ? -13.415 -0.254 21.521 1.00 47.88 258 CYS A N 1
ATOM 1904 C CA . CYS A 1 258 ? -11.976 -0.171 21.738 1.00 47.88 258 CYS A CA 1
ATOM 1905 C C . CYS A 1 258 ? -11.476 1.283 21.761 1.00 47.88 258 CYS A C 1
ATOM 1907 O O . CYS A 1 258 ? -12.053 2.135 21.042 1.00 47.88 258 CYS A O 1
#